Protein AF-A0A958AIB1-F1 (afdb_monomer_lite)

Sequence (201 aa):
MMYGGVSLAIYINGVANELYEMALATPLGGGDSDVTGTRQVYAWLSYLLGDEALLGQCREHLKNGGALAEFFVDRTEALRDAPRTRLVVDVISGTSAGGINGIFLAKALANNESFGLLKDLWIHEGDIGLLLNDKGSRFGANSGSDNERRPASLLDSNRMYAKLHAALTAMSSSRDDGLHRSSVVDELDLFVTTTDIGGAT

Structure (mmCIF, N/CA/C/O backbone):
data_AF-A0A958AIB1-F1
#
_entry.id   AF-A0A958AIB1-F1
#
loop_
_atom_site.group_PDB
_atom_site.id
_atom_site.type_symbol
_atom_site.label_atom_id
_atom_site.label_alt_id
_atom_site.label_comp_id
_atom_site.label_asym_id
_atom_site.label_entity_id
_atom_site.label_seq_id
_atom_site.pdbx_PDB_ins_code
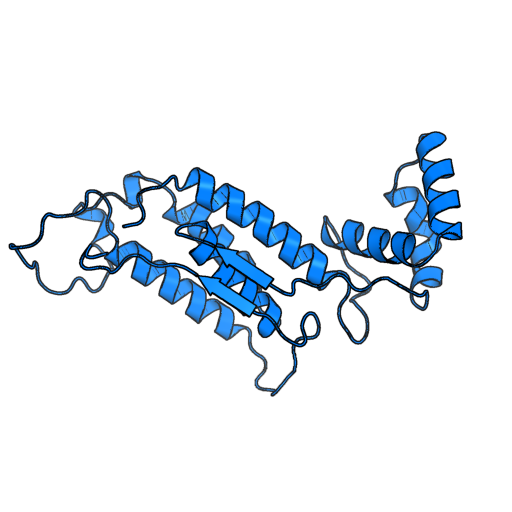_atom_site.Cartn_x
_atom_site.Cartn_y
_atom_site.Cartn_z
_atom_site.occupancy
_atom_site.B_iso_or_equiv
_atom_site.auth_seq_id
_atom_site.auth_comp_id
_atom_site.auth_asym_id
_atom_site.auth_atom_id
_atom_site.pdbx_PDB_model_num
ATOM 1 N N . MET A 1 1 ? 8.870 2.770 -24.104 1.00 45.47 1 MET A N 1
ATOM 2 C CA . MET A 1 1 ? 8.300 4.125 -23.906 1.00 45.47 1 MET A CA 1
ATOM 3 C C . MET A 1 1 ? 8.023 4.302 -22.405 1.00 45.47 1 MET A C 1
ATOM 5 O O . MET A 1 1 ? 6.919 4.047 -21.957 1.00 45.47 1 MET A O 1
ATOM 9 N N . MET A 1 2 ? 9.036 4.641 -21.595 1.00 49.34 2 MET A N 1
ATOM 10 C CA . MET A 1 2 ? 8.874 5.038 -20.179 1.00 49.34 2 MET A CA 1
ATOM 11 C C . MET A 1 2 ? 9.306 6.506 -20.052 1.00 49.34 2 MET A C 1
ATOM 13 O O . MET A 1 2 ? 10.344 6.807 -19.480 1.00 49.34 2 MET A O 1
ATOM 17 N N . TYR A 1 3 ? 8.580 7.423 -20.701 1.00 48.84 3 TYR A N 1
ATOM 18 C CA . TYR A 1 3 ? 9.009 8.828 -20.846 1.00 48.84 3 TYR A CA 1
ATOM 19 C C . TYR A 1 3 ? 8.390 9.790 -19.818 1.00 48.84 3 TYR A C 1
ATOM 21 O O . TYR A 1 3 ? 8.419 11.000 -20.008 1.00 48.84 3 TYR A O 1
ATOM 29 N N . GLY A 1 4 ? 7.843 9.284 -18.712 1.00 51.22 4 GLY A N 1
ATOM 30 C CA . GLY A 1 4 ? 7.152 10.108 -17.719 1.00 51.22 4 GLY A CA 1
ATOM 31 C C . GLY A 1 4 ? 7.708 9.914 -16.318 1.00 51.22 4 GLY A C 1
ATOM 32 O O . GLY A 1 4 ? 7.269 9.008 -15.625 1.00 51.22 4 GLY A O 1
ATOM 33 N N . GLY A 1 5 ? 8.656 10.776 -15.938 1.00 62.75 5 GLY A N 1
ATOM 34 C CA . GLY A 1 5 ? 9.040 11.117 -14.564 1.00 62.75 5 GLY A CA 1
ATOM 35 C C . GLY A 1 5 ? 9.251 9.954 -13.596 1.00 62.75 5 GLY A C 1
ATOM 36 O O . GLY A 1 5 ? 8.318 9.531 -12.923 1.00 62.75 5 GLY A O 1
ATOM 37 N N . VAL A 1 6 ? 10.502 9.531 -13.408 1.00 72.25 6 VAL A N 1
ATOM 38 C CA . VAL A 1 6 ? 10.886 8.636 -12.298 1.00 72.25 6 VAL A CA 1
ATOM 39 C C . VAL A 1 6 ? 10.359 9.160 -10.953 1.00 72.25 6 VAL A C 1
ATOM 41 O O . VAL A 1 6 ? 9.887 8.386 -10.129 1.00 72.25 6 VAL A O 1
ATOM 44 N N . SER A 1 7 ? 10.337 10.478 -10.755 1.00 76.94 7 SER A N 1
ATOM 45 C CA . SER A 1 7 ? 9.734 11.107 -9.574 1.00 76.94 7 SER A CA 1
ATOM 46 C C . SER A 1 7 ? 8.264 10.725 -9.367 1.00 76.94 7 SER A C 1
ATOM 48 O O . SER A 1 7 ? 7.860 10.438 -8.242 1.00 76.94 7 SER A O 1
ATOM 50 N N . LEU A 1 8 ? 7.470 10.662 -10.440 1.00 82.12 8 LEU A N 1
ATOM 51 C CA . LEU A 1 8 ? 6.084 10.203 -10.385 1.00 82.12 8 LEU A CA 1
ATOM 52 C C . LEU A 1 8 ? 6.013 8.703 -10.078 1.00 82.12 8 LEU A C 1
ATOM 54 O O . LEU A 1 8 ? 5.160 8.287 -9.302 1.00 82.12 8 LEU A O 1
ATOM 58 N N . ALA A 1 9 ? 6.919 7.895 -10.633 1.00 82.19 9 ALA A N 1
ATOM 59 C CA . ALA A 1 9 ? 6.987 6.468 -10.327 1.00 82.19 9 ALA A CA 1
ATOM 60 C C . ALA A 1 9 ? 7.309 6.199 -8.848 1.00 82.19 9 ALA A C 1
ATOM 62 O O . ALA A 1 9 ? 6.672 5.337 -8.247 1.00 82.19 9 ALA A O 1
ATOM 63 N N . ILE A 1 10 ? 8.224 6.976 -8.258 1.00 83.56 10 ILE A N 1
ATOM 64 C CA . ILE A 1 10 ? 8.557 6.942 -6.826 1.00 83.56 10 ILE A CA 1
ATOM 65 C C . ILE A 1 10 ? 7.361 7.390 -5.981 1.00 83.56 10 ILE A C 1
ATOM 67 O O . ILE A 1 10 ? 7.018 6.735 -5.001 1.00 83.56 10 ILE A O 1
ATOM 71 N N . TYR A 1 11 ? 6.693 8.482 -6.366 1.00 86.31 11 TYR A N 1
ATOM 72 C CA . TYR A 1 11 ? 5.504 8.958 -5.657 1.00 86.31 11 TYR A CA 1
ATOM 73 C C . TYR A 1 11 ? 4.387 7.905 -5.653 1.00 86.31 11 TYR A C 1
ATOM 75 O O . TYR A 1 11 ? 3.860 7.564 -4.595 1.00 86.31 11 TYR A O 1
ATOM 83 N N . ILE A 1 12 ? 4.067 7.340 -6.823 1.00 90.06 12 ILE A N 1
ATOM 84 C CA . ILE A 1 12 ? 3.063 6.277 -6.949 1.00 90.06 12 ILE A CA 1
ATOM 85 C C . ILE A 1 12 ? 3.495 5.031 -6.169 1.00 90.06 12 ILE A C 1
ATOM 87 O O . ILE A 1 12 ? 2.644 4.380 -5.573 1.00 90.06 12 ILE A O 1
ATOM 91 N N . ASN A 1 13 ? 4.792 4.711 -6.122 1.00 90.88 13 ASN A N 1
ATOM 92 C CA . ASN A 1 13 ? 5.293 3.613 -5.299 1.00 90.88 13 ASN A CA 1
ATOM 93 C C . ASN A 1 13 ? 4.995 3.829 -3.810 1.00 90.88 13 ASN A C 1
ATOM 95 O O . ASN A 1 13 ? 4.541 2.901 -3.149 1.00 90.88 13 ASN A O 1
ATOM 99 N N . GLY A 1 14 ? 5.165 5.054 -3.302 1.00 91.44 14 GLY A N 1
ATOM 100 C CA . GLY A 1 14 ? 4.775 5.407 -1.936 1.00 91.44 14 GLY A CA 1
ATOM 101 C C . GLY A 1 14 ? 3.280 5.203 -1.679 1.00 91.44 14 GLY A C 1
ATOM 102 O O . GLY A 1 14 ? 2.908 4.582 -0.689 1.00 91.44 14 GLY A O 1
ATOM 103 N N . VAL A 1 15 ? 2.420 5.642 -2.605 1.00 92.88 15 VAL A N 1
ATOM 104 C CA . VAL A 1 15 ? 0.963 5.420 -2.511 1.00 92.88 15 VAL A CA 1
ATOM 105 C C . VAL A 1 15 ? 0.619 3.926 -2.546 1.00 92.88 15 VAL A C 1
ATOM 107 O O . VAL A 1 15 ? -0.180 3.456 -1.742 1.00 92.88 15 VAL A O 1
ATOM 110 N N . ALA A 1 16 ? 1.237 3.161 -3.446 1.00 94.50 16 ALA A N 1
ATOM 111 C CA . ALA A 1 16 ? 1.043 1.717 -3.535 1.00 94.50 16 ALA A CA 1
ATOM 112 C C . ALA A 1 16 ? 1.509 0.997 -2.259 1.00 94.50 16 ALA A C 1
ATOM 114 O O . ALA A 1 16 ? 0.855 0.053 -1.824 1.00 94.50 16 ALA A O 1
ATOM 115 N N . ASN A 1 17 ? 2.586 1.475 -1.626 1.00 93.94 17 ASN A N 1
ATOM 116 C CA . ASN A 1 17 ? 3.040 0.959 -0.341 1.00 93.94 17 ASN A CA 1
ATOM 117 C C . ASN A 1 17 ? 2.004 1.209 0.760 1.00 93.94 17 ASN A C 1
ATOM 119 O O . ASN A 1 17 ? 1.718 0.304 1.528 1.00 93.94 17 ASN A O 1
ATOM 123 N N . GLU A 1 18 ? 1.384 2.387 0.817 1.00 95.19 18 GLU A N 1
ATOM 124 C CA . GLU A 1 18 ? 0.309 2.648 1.785 1.00 95.19 18 GLU A CA 1
ATOM 125 C C . GLU A 1 18 ? -0.898 1.720 1.588 1.00 95.19 18 GLU A C 1
ATOM 127 O O . GLU A 1 18 ? -1.438 1.206 2.565 1.00 95.19 18 GLU A O 1
ATOM 132 N N . LEU A 1 19 ? -1.281 1.426 0.339 1.00 95.62 19 LEU A N 1
ATOM 133 C CA . LEU A 1 19 ? -2.338 0.448 0.045 1.00 95.62 19 LEU A CA 1
ATOM 134 C C . LEU A 1 19 ? -1.945 -0.979 0.457 1.00 95.62 19 LEU A C 1
ATOM 136 O O . LEU A 1 19 ? -2.781 -1.727 0.965 1.00 95.62 19 LEU A O 1
ATOM 140 N N . TYR A 1 20 ? -0.678 -1.348 0.261 1.00 94.81 20 TYR A N 1
ATOM 141 C CA . TYR A 1 20 ? -0.123 -2.624 0.710 1.00 94.81 20 TYR A CA 1
ATOM 142 C C . TYR A 1 20 ? -0.161 -2.753 2.240 1.00 94.81 20 TYR A C 1
ATOM 144 O O . TYR A 1 20 ? -0.671 -3.742 2.767 1.00 94.81 20 TYR A O 1
ATOM 152 N N . GLU A 1 21 ? 0.313 -1.730 2.957 1.00 94.62 21 GLU A N 1
ATOM 153 C CA . GLU A 1 21 ? 0.277 -1.674 4.420 1.00 94.62 21 GLU A CA 1
ATOM 154 C C . GLU A 1 21 ? -1.164 -1.695 4.949 1.00 94.62 21 GLU A C 1
ATOM 156 O O . GLU A 1 21 ? -1.465 -2.415 5.898 1.00 94.62 21 GLU A O 1
ATOM 161 N N . MET A 1 22 ? -2.085 -0.977 4.302 1.00 95.44 22 MET A N 1
ATOM 162 C CA . MET A 1 22 ? -3.506 -0.982 4.648 1.00 95.44 22 MET A CA 1
ATOM 163 C C . MET A 1 22 ? -4.127 -2.381 4.534 1.00 95.44 22 MET A C 1
ATOM 165 O O . MET A 1 22 ? -4.802 -2.826 5.463 1.00 95.44 22 MET A O 1
ATOM 169 N N . ALA A 1 23 ? -3.894 -3.091 3.427 1.00 94.19 23 ALA A N 1
ATOM 170 C CA . ALA A 1 23 ? -4.428 -4.440 3.238 1.00 94.19 23 ALA A CA 1
ATOM 171 C C . ALA A 1 23 ? -3.868 -5.421 4.287 1.00 94.19 23 ALA A C 1
ATOM 173 O O . ALA A 1 23 ? -4.617 -6.180 4.910 1.00 94.19 23 ALA A O 1
ATOM 174 N N . LEU A 1 24 ? -2.560 -5.347 4.561 1.00 92.38 24 LEU A N 1
ATOM 175 C CA . LEU A 1 24 ? -1.891 -6.183 5.564 1.00 92.38 24 LEU A CA 1
ATOM 176 C C . LEU A 1 24 ? -2.245 -5.850 7.013 1.00 92.38 24 LEU A C 1
ATOM 178 O O . LEU A 1 24 ? -1.922 -6.629 7.907 1.00 92.38 24 LEU A O 1
ATOM 182 N N . ALA A 1 25 ? -2.913 -4.730 7.275 1.00 92.69 25 ALA A N 1
ATOM 183 C CA . ALA A 1 25 ? -3.408 -4.422 8.610 1.00 92.69 25 ALA A CA 1
ATOM 184 C C . ALA A 1 25 ? -4.590 -5.319 9.021 1.00 92.69 25 ALA A C 1
ATOM 186 O O . ALA A 1 25 ? -4.847 -5.509 10.213 1.00 92.69 25 ALA A O 1
ATOM 187 N N . THR A 1 26 ? -5.310 -5.897 8.051 1.00 91.94 26 THR A N 1
ATOM 188 C CA . THR A 1 26 ? -6.546 -6.659 8.307 1.00 91.94 26 THR A CA 1
ATOM 189 C C . THR A 1 26 ? -6.604 -8.037 7.625 1.00 91.94 26 THR A C 1
ATOM 191 O O . THR A 1 26 ? -7.607 -8.362 6.988 1.00 91.94 26 THR A O 1
ATOM 194 N N . PRO A 1 27 ? -5.579 -8.900 7.778 1.00 90.75 27 PRO A N 1
ATOM 195 C CA . PRO A 1 27 ? -5.561 -10.205 7.125 1.00 90.75 27 PRO A CA 1
ATOM 196 C C . PRO A 1 27 ? -6.647 -11.138 7.686 1.00 90.75 27 PRO A C 1
ATOM 198 O O . PRO A 1 27 ? -7.008 -11.096 8.870 1.00 90.75 27 PRO A O 1
ATOM 201 N N . LEU A 1 28 ? -7.154 -12.014 6.826 1.00 86.56 28 LEU A N 1
ATOM 202 C CA . LEU A 1 28 ? -7.975 -13.165 7.175 1.00 86.56 28 LEU A CA 1
ATOM 203 C C . LEU A 1 28 ? -7.193 -14.091 8.114 1.00 86.56 28 LEU A C 1
ATOM 205 O O . LEU A 1 28 ? -6.014 -14.359 7.900 1.00 86.56 28 LEU A O 1
ATOM 209 N N . GLY A 1 29 ? -7.864 -14.590 9.154 1.00 77.94 29 GLY A N 1
ATOM 210 C CA . GLY A 1 29 ? -7.249 -15.452 10.172 1.00 77.94 29 GLY A CA 1
ATOM 211 C C . GLY A 1 29 ? -6.577 -14.710 11.333 1.00 77.94 29 GLY A C 1
ATOM 212 O O . GLY A 1 29 ? -6.111 -15.364 12.260 1.00 77.94 29 GLY A O 1
ATOM 213 N N . GLY A 1 30 ? -6.592 -13.373 11.327 1.00 71.69 30 GLY A N 1
ATOM 214 C CA . GLY A 1 30 ? -5.978 -12.546 12.371 1.00 71.69 30 GLY A CA 1
ATOM 215 C C . GLY A 1 30 ? -4.601 -12.029 11.957 1.00 71.69 30 GLY A C 1
ATOM 216 O O . GLY A 1 30 ? -3.896 -12.657 11.173 1.00 71.69 30 GLY A O 1
ATOM 217 N N . GLY A 1 31 ? -4.260 -10.823 12.418 1.00 66.00 31 GLY A N 1
ATOM 218 C CA . GLY A 1 31 ? -2.961 -10.198 12.153 1.00 66.00 31 GLY A CA 1
ATOM 219 C C . GLY A 1 31 ? -1.943 -10.509 13.244 1.00 66.00 31 GLY A C 1
ATOM 220 O O . GLY A 1 31 ? -2.313 -10.937 14.337 1.00 66.00 31 GLY A O 1
ATOM 221 N N . ASP A 1 32 ? -0.672 -10.257 12.944 1.00 62.59 32 ASP A N 1
ATOM 222 C CA . ASP A 1 32 ? 0.378 -10.253 13.960 1.00 62.59 32 ASP A CA 1
ATOM 223 C C . ASP A 1 32 ? 0.075 -9.177 15.018 1.00 62.59 32 ASP A C 1
ATOM 225 O O . ASP A 1 32 ? -0.459 -8.110 14.701 1.00 62.59 32 ASP A O 1
ATOM 229 N N . SER A 1 33 ? 0.378 -9.454 16.282 1.00 60.41 33 SER A N 1
ATOM 230 C CA . SER A 1 33 ? 0.161 -8.502 17.378 1.00 60.41 33 SER A CA 1
ATOM 231 C C . SER A 1 33 ? 1.197 -7.376 17.396 1.00 60.41 33 SER A C 1
ATOM 233 O O . SER A 1 33 ? 0.959 -6.356 18.035 1.00 60.41 33 SER A O 1
ATOM 235 N N . ASP A 1 34 ? 2.316 -7.539 16.683 1.00 68.38 34 ASP A N 1
ATOM 236 C CA . ASP A 1 34 ? 3.479 -6.641 16.747 1.00 68.38 34 ASP A CA 1
ATOM 237 C C . ASP A 1 34 ? 3.595 -5.702 15.529 1.00 68.38 34 ASP A C 1
ATOM 239 O O . ASP A 1 34 ? 4.664 -5.419 14.984 1.00 68.38 34 ASP A O 1
ATOM 243 N N . VAL A 1 35 ? 2.446 -5.233 15.042 1.00 79.62 35 VAL A N 1
ATOM 244 C CA . VAL A 1 35 ? 2.374 -4.334 13.889 1.00 79.62 35 VAL A CA 1
ATOM 245 C C . VAL A 1 35 ? 2.793 -2.916 14.287 1.00 79.62 35 VAL A C 1
ATOM 247 O O . VAL A 1 35 ? 2.243 -2.335 15.220 1.00 79.62 35 VAL A O 1
ATOM 250 N N . THR A 1 36 ? 3.706 -2.318 13.518 1.00 86.62 36 THR A N 1
ATOM 251 C CA . THR A 1 36 ? 4.222 -0.955 13.734 1.00 86.62 36 THR A CA 1
ATOM 252 C C . THR A 1 36 ? 3.993 -0.050 12.516 1.00 86.62 36 THR A C 1
ATOM 254 O O . THR A 1 36 ? 3.543 -0.494 11.457 1.00 86.62 36 THR A O 1
ATOM 257 N N . GLY A 1 37 ? 4.282 1.248 12.655 1.00 90.50 37 GLY A N 1
ATOM 258 C CA . GLY A 1 37 ? 4.239 2.206 11.545 1.00 90.50 37 GLY A CA 1
ATOM 259 C C . GLY A 1 37 ? 2.829 2.463 11.002 1.00 90.50 37 GLY A C 1
ATOM 260 O O . GLY A 1 37 ? 1.850 2.469 11.749 1.00 90.50 37 GLY A O 1
ATOM 261 N N . THR A 1 38 ? 2.712 2.699 9.692 1.00 93.12 38 THR A N 1
ATOM 262 C CA . THR A 1 38 ? 1.426 3.027 9.049 1.00 93.12 38 THR A CA 1
ATOM 263 C C . THR A 1 38 ? 0.440 1.862 9.087 1.00 93.12 38 THR A C 1
ATOM 265 O O . THR A 1 38 ? -0.752 2.082 9.297 1.00 93.12 38 THR A O 1
ATOM 268 N N . ARG A 1 39 ? 0.921 0.614 9.023 1.00 93.50 39 ARG A N 1
ATOM 269 C CA . ARG A 1 39 ? 0.084 -0.584 9.198 1.00 93.50 39 ARG A CA 1
ATOM 270 C C . ARG A 1 39 ? -0.662 -0.586 10.530 1.00 93.50 39 ARG A C 1
ATOM 272 O O . ARG A 1 39 ? -1.834 -0.952 10.570 1.00 93.50 39 ARG A O 1
ATOM 279 N N . GLN A 1 40 ? -0.018 -0.134 11.607 1.00 92.25 40 GLN A N 1
ATOM 280 C CA . GLN A 1 40 ? -0.646 -0.062 12.928 1.00 92.25 40 GLN A CA 1
ATOM 281 C C . GLN A 1 40 ? -1.793 0.951 12.940 1.00 92.25 40 GLN A C 1
ATOM 283 O O . GLN A 1 40 ? -2.862 0.682 13.487 1.00 92.25 40 GLN A O 1
ATOM 288 N N . VAL A 1 41 ? -1.605 2.085 12.263 1.00 93.50 41 VAL A N 1
ATOM 289 C CA . VAL A 1 41 ? -2.646 3.106 12.109 1.00 93.50 41 VAL A CA 1
ATOM 290 C C . VAL A 1 41 ? -3.848 2.547 11.344 1.00 93.50 41 VAL A C 1
ATOM 292 O O . VAL A 1 41 ? -4.982 2.731 11.784 1.00 93.50 41 VAL A O 1
ATOM 295 N N . TYR A 1 42 ? -3.634 1.812 10.249 1.00 95.12 42 TYR A N 1
ATOM 296 C CA . TYR A 1 42 ? -4.730 1.155 9.525 1.00 95.12 42 TYR A CA 1
ATOM 297 C C . TYR A 1 42 ? -5.426 0.077 10.366 1.00 95.12 42 TYR A C 1
ATOM 299 O O . TYR A 1 42 ? -6.650 -0.045 10.309 1.00 95.12 42 TYR A O 1
ATOM 307 N N . ALA A 1 43 ? -4.684 -0.656 11.202 1.00 92.12 43 ALA A N 1
ATOM 308 C CA . ALA A 1 43 ? -5.269 -1.627 12.123 1.00 92.12 43 ALA A CA 1
ATOM 309 C C . ALA A 1 43 ? -6.184 -0.932 13.144 1.00 92.12 43 ALA A C 1
ATOM 311 O O . ALA A 1 43 ? -7.323 -1.353 13.334 1.00 92.12 43 ALA A O 1
ATOM 312 N N . TRP A 1 44 ? -5.754 0.183 13.735 1.00 93.12 44 TRP A N 1
ATOM 313 C CA . TRP A 1 44 ? -6.596 0.997 14.616 1.00 93.12 44 TRP A CA 1
ATOM 314 C C . TRP A 1 44 ? -7.844 1.532 13.914 1.00 93.12 44 TRP A C 1
ATOM 316 O O . TRP A 1 44 ? -8.948 1.407 14.443 1.00 93.12 44 TRP A O 1
ATOM 326 N N . LEU A 1 45 ? -7.694 2.066 12.698 1.00 94.12 45 LEU A N 1
ATOM 327 C CA . LEU A 1 45 ? -8.824 2.526 11.888 1.00 94.12 45 LEU A CA 1
ATOM 328 C C . LEU A 1 45 ? -9.829 1.402 11.625 1.00 94.12 45 LEU A C 1
ATOM 330 O O . LEU A 1 45 ? -11.030 1.642 11.690 1.00 94.12 45 LEU A O 1
ATOM 334 N N . SER A 1 46 ? -9.363 0.173 11.395 1.00 94.31 46 SER A N 1
ATOM 335 C CA . SER A 1 46 ? -10.243 -0.978 11.175 1.00 94.31 46 SER A CA 1
ATOM 336 C C . SER A 1 46 ? -11.172 -1.262 12.362 1.00 94.31 46 SER A C 1
ATOM 338 O O . SER A 1 46 ? -12.344 -1.586 12.152 1.00 94.31 46 SER A O 1
ATOM 340 N N . TYR A 1 47 ? -10.685 -1.080 13.595 1.00 93.75 47 TYR A N 1
ATOM 341 C CA . TYR A 1 47 ? -11.493 -1.212 14.810 1.00 93.75 47 TYR A CA 1
ATOM 342 C C . TYR A 1 47 ? -12.471 -0.048 14.961 1.00 93.75 47 TYR A C 1
ATOM 344 O O . TYR A 1 47 ? -13.644 -0.267 15.240 1.00 93.75 47 TYR A O 1
ATOM 352 N N . LEU A 1 48 ? -12.026 1.188 14.709 1.00 94.44 48 LEU A N 1
ATOM 353 C CA . LEU A 1 48 ? -12.896 2.370 14.782 1.00 94.44 48 LEU A CA 1
ATOM 354 C C . LEU A 1 48 ? -14.039 2.318 13.764 1.00 94.44 48 LEU A C 1
ATOM 356 O O . LEU A 1 48 ? -15.149 2.735 14.066 1.00 94.44 48 LEU A O 1
ATOM 360 N N . LEU A 1 49 ? -13.777 1.804 12.563 1.00 94.31 49 LEU A N 1
ATOM 361 C CA . LEU A 1 49 ? -14.802 1.612 11.537 1.00 94.31 49 LEU A CA 1
ATOM 362 C C . LEU A 1 49 ? -15.773 0.474 11.887 1.00 94.31 49 LEU A C 1
ATOM 364 O O . LEU A 1 49 ? -16.899 0.468 11.401 1.00 94.31 49 LEU A O 1
ATOM 368 N N . GLY A 1 50 ? -15.338 -0.492 12.703 1.00 91.62 50 GLY A N 1
ATOM 369 C CA . GLY A 1 50 ? -16.158 -1.616 13.160 1.00 91.62 50 GLY A CA 1
ATOM 370 C C . GLY A 1 50 ? -17.009 -1.326 14.402 1.00 91.62 50 GLY A C 1
ATOM 371 O O . GLY A 1 50 ? -17.939 -2.085 14.672 1.00 91.62 50 GLY A O 1
ATOM 372 N N . ASP A 1 51 ? -16.716 -0.253 15.143 1.00 93.06 51 ASP A N 1
ATOM 373 C CA . ASP A 1 51 ? -17.365 0.079 16.416 1.00 93.06 51 ASP A CA 1
ATOM 374 C C . ASP A 1 51 ? -17.576 1.601 16.573 1.00 93.06 51 ASP A C 1
ATOM 376 O O . ASP A 1 51 ? -16.669 2.363 16.922 1.00 93.06 51 ASP A O 1
ATOM 380 N N . GLU A 1 52 ? -18.819 2.046 16.364 1.00 93.56 52 GLU A N 1
ATOM 381 C CA . GLU A 1 52 ? -19.236 3.450 16.515 1.00 93.56 52 GLU A CA 1
ATOM 382 C C . GLU A 1 52 ? -19.038 3.997 17.941 1.00 93.56 52 GLU A C 1
ATOM 384 O O . GLU A 1 52 ? -18.745 5.184 18.121 1.00 93.56 52 GLU A O 1
ATOM 389 N N . ALA A 1 53 ? -19.166 3.159 18.976 1.00 93.69 53 ALA A N 1
ATOM 390 C CA . ALA A 1 53 ? -18.959 3.595 20.354 1.00 93.69 53 ALA A CA 1
ATOM 391 C C . ALA A 1 53 ? -17.471 3.852 20.622 1.00 93.69 53 ALA A C 1
ATOM 393 O O . ALA A 1 53 ? -17.117 4.873 21.223 1.00 93.69 53 ALA A O 1
ATOM 394 N N . LEU A 1 54 ? -16.596 2.969 20.129 1.00 93.69 54 LEU A N 1
ATOM 395 C CA . LEU A 1 54 ? -15.147 3.160 20.178 1.00 93.69 54 LEU A CA 1
ATOM 396 C C . LEU A 1 54 ? -14.729 4.411 19.392 1.00 93.69 54 LEU A C 1
ATOM 398 O O . LEU A 1 54 ? -13.935 5.214 19.888 1.00 93.69 54 LEU A O 1
ATOM 402 N N . LEU A 1 55 ? -15.308 4.627 18.207 1.00 94.75 55 LEU A N 1
ATOM 403 C CA . LEU A 1 55 ? -15.088 5.829 17.404 1.00 94.75 55 LEU A CA 1
ATOM 404 C C . LEU A 1 55 ? -15.492 7.107 18.148 1.00 94.75 55 LEU A C 1
ATOM 406 O O . LEU A 1 55 ? -14.751 8.093 18.125 1.00 94.75 55 LEU A O 1
ATOM 410 N N . GLY A 1 56 ? -16.635 7.098 18.838 1.00 96.38 56 GLY A N 1
ATOM 411 C CA . GLY A 1 56 ? -17.076 8.206 19.685 1.00 96.38 56 GLY A CA 1
ATOM 412 C C . GLY A 1 56 ? -16.079 8.527 20.803 1.00 96.38 56 GLY A C 1
ATOM 413 O O . GLY A 1 56 ? -15.688 9.685 20.965 1.00 96.38 56 GLY A O 1
ATOM 414 N N . GLN A 1 57 ? -15.608 7.503 21.521 1.00 95.12 57 GLN A N 1
ATOM 415 C CA . GLN A 1 57 ? -14.601 7.649 22.579 1.00 95.12 57 GLN A CA 1
ATOM 416 C C . GLN A 1 57 ? -13.268 8.179 22.033 1.00 95.12 57 GLN A C 1
ATOM 418 O O . GLN A 1 57 ? -12.676 9.082 22.621 1.00 95.12 57 GLN A O 1
ATOM 423 N N . CYS A 1 58 ? -12.820 7.661 20.886 1.00 95.38 58 CYS A N 1
ATOM 424 C CA . CYS A 1 58 ? -11.591 8.104 20.234 1.00 95.38 58 CYS A CA 1
ATOM 425 C C . CYS A 1 58 ? -11.686 9.572 19.810 1.00 95.38 58 CYS A C 1
ATOM 427 O O . CYS A 1 58 ? -10.761 10.347 20.041 1.00 95.38 58 CYS A O 1
ATOM 429 N N . ARG A 1 59 ? -12.811 9.982 19.211 1.00 96.56 59 ARG A N 1
ATOM 430 C CA . ARG A 1 59 ? -13.046 11.378 18.814 1.00 96.56 59 ARG A CA 1
ATOM 431 C C . ARG A 1 59 ? -12.995 12.316 20.011 1.00 96.56 59 ARG A C 1
ATOM 433 O O . ARG A 1 59 ? -12.409 13.388 19.903 1.00 96.56 59 ARG A O 1
ATOM 440 N N . GLU A 1 60 ? -13.599 11.927 21.127 1.00 97.31 60 GLU A N 1
ATOM 441 C CA . GLU A 1 60 ? -13.570 12.727 22.350 1.00 97.31 60 GLU A CA 1
ATOM 442 C C . GLU A 1 60 ? -12.153 12.817 22.930 1.00 97.31 60 GLU A C 1
ATOM 444 O O . GLU A 1 60 ? -11.696 13.900 23.286 1.00 97.31 60 GLU A O 1
ATOM 449 N N . HIS A 1 61 ? -11.407 11.712 22.941 1.00 95.75 61 HIS A N 1
ATOM 450 C CA . HIS A 1 61 ? -10.004 11.703 23.355 1.00 95.75 61 HIS A CA 1
ATOM 451 C C . HIS A 1 61 ? -9.138 12.655 22.508 1.00 95.75 61 HIS A C 1
ATOM 453 O O . HI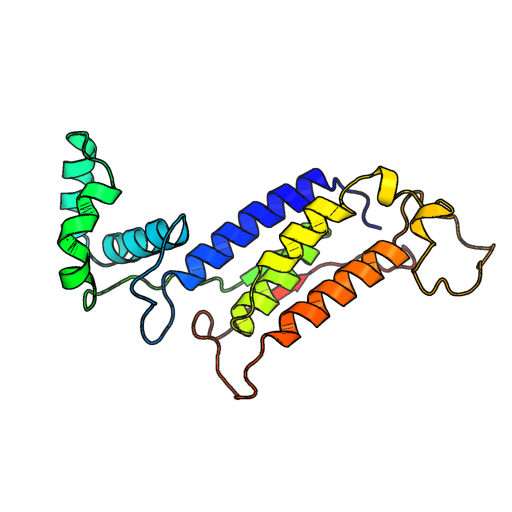S A 1 61 ? -8.418 13.486 23.062 1.00 95.75 61 HIS A O 1
ATOM 459 N N . LEU A 1 62 ? -9.274 12.604 21.177 1.00 95.44 62 LEU A N 1
ATOM 460 C CA . LEU A 1 62 ? -8.555 13.490 20.253 1.00 95.44 62 LEU A CA 1
ATOM 461 C C . LEU A 1 62 ? -8.952 14.966 20.433 1.00 95.44 62 LEU A C 1
ATOM 463 O O . LEU A 1 62 ? -8.094 15.845 20.397 1.00 95.44 62 LEU A O 1
ATOM 467 N N . LYS A 1 63 ? -10.242 15.262 20.658 1.00 97.12 63 LYS A N 1
ATOM 468 C CA . LYS A 1 63 ? -10.719 16.632 20.943 1.00 97.12 63 LYS A CA 1
ATOM 469 C C . LYS A 1 63 ? -10.124 17.206 22.226 1.00 97.12 63 LYS A C 1
ATOM 471 O O . LYS A 1 63 ? -9.873 18.405 22.288 1.00 97.12 63 LYS A O 1
ATOM 476 N N . ASN A 1 64 ? -9.878 16.351 23.213 1.00 96.75 64 ASN A N 1
ATOM 477 C CA . ASN A 1 64 ? -9.239 16.718 24.473 1.00 96.75 64 ASN A CA 1
ATOM 478 C C . ASN A 1 64 ? -7.701 16.790 24.373 1.00 96.75 64 ASN A C 1
ATOM 480 O O . ASN A 1 64 ? -7.033 17.002 25.382 1.00 96.75 64 ASN A O 1
ATOM 484 N N . GLY A 1 65 ? -7.139 16.657 23.165 1.00 94.94 65 GLY A N 1
ATOM 485 C CA . GLY A 1 65 ? -5.710 16.813 22.890 1.00 94.94 65 GLY A CA 1
ATOM 486 C C . GLY A 1 65 ? -4.874 15.545 23.066 1.00 94.94 65 GLY A C 1
ATOM 487 O O . GLY A 1 65 ? -3.654 15.627 22.951 1.00 94.94 65 GLY A O 1
ATOM 488 N N . GLY A 1 66 ? -5.500 14.394 23.332 1.00 94.19 66 GLY A N 1
ATOM 489 C CA . GLY A 1 66 ? -4.803 13.110 23.401 1.00 94.19 66 GLY A CA 1
ATOM 490 C C . GLY A 1 66 ? -4.383 12.605 22.019 1.00 94.19 66 GLY A C 1
ATOM 491 O O . GLY A 1 66 ? -5.016 12.930 21.009 1.00 94.19 66 GLY A O 1
ATOM 492 N N . ALA A 1 67 ? -3.310 11.819 21.952 1.00 92.50 67 ALA A N 1
ATOM 493 C CA . ALA A 1 67 ? -2.827 11.250 20.695 1.00 92.50 67 ALA A CA 1
ATOM 494 C C . ALA A 1 67 ? -3.541 9.932 20.348 1.00 92.50 67 ALA A C 1
ATOM 496 O O . ALA A 1 67 ? -3.942 9.166 21.220 1.00 92.50 67 ALA A O 1
ATOM 497 N N . LEU A 1 68 ? -3.635 9.600 19.053 1.00 90.25 68 LEU A N 1
ATOM 498 C CA . LEU A 1 68 ? -4.253 8.339 18.616 1.00 90.25 68 LEU A CA 1
ATOM 499 C C . LEU A 1 68 ? -3.570 7.118 19.251 1.00 90.25 68 LEU A C 1
ATOM 501 O O . LEU A 1 68 ? -4.249 6.213 19.716 1.00 90.25 68 LEU A O 1
ATOM 505 N N . ALA A 1 69 ? -2.237 7.114 19.311 1.00 90.62 69 ALA A N 1
ATOM 506 C CA . ALA A 1 69 ? -1.490 6.014 19.912 1.00 90.62 69 ALA A CA 1
ATOM 507 C C . ALA A 1 69 ? -1.860 5.805 21.390 1.00 90.62 69 ALA A C 1
ATOM 509 O O . ALA A 1 69 ? -2.122 4.677 21.796 1.00 90.62 69 ALA A O 1
ATOM 510 N N . GLU A 1 70 ? -1.967 6.884 22.171 1.00 92.44 70 GLU A N 1
ATOM 511 C CA . GLU A 1 70 ? -2.343 6.837 23.592 1.00 92.44 70 GLU A CA 1
ATOM 512 C C . GLU A 1 70 ? -3.733 6.228 23.793 1.00 92.44 70 GLU A C 1
ATOM 514 O O . GLU A 1 70 ? -3.942 5.444 24.716 1.00 92.44 70 GLU A O 1
ATOM 519 N N . PHE A 1 71 ? -4.674 6.522 22.890 1.00 92.69 71 PHE A N 1
ATOM 520 C CA . PHE A 1 71 ? -6.003 5.922 22.928 1.00 92.69 71 PHE A CA 1
ATOM 521 C C . PHE A 1 71 ? -5.960 4.388 22.821 1.00 92.69 71 PHE A C 1
ATOM 523 O O . PHE A 1 71 ? -6.764 3.705 23.460 1.00 92.69 71 PHE A O 1
ATOM 530 N N . PHE A 1 72 ? -5.027 3.837 22.043 1.00 90.94 72 PHE A N 1
ATOM 531 C CA . PHE A 1 72 ? -4.962 2.405 21.747 1.00 90.94 72 PHE A CA 1
ATOM 532 C C . PHE A 1 72 ? -4.015 1.596 22.637 1.00 90.94 72 PHE A C 1
ATOM 534 O O . PHE A 1 72 ? -4.255 0.397 22.780 1.00 90.94 72 PHE A O 1
ATOM 541 N N . VAL A 1 73 ? -2.998 2.211 23.257 1.00 85.56 73 VAL A N 1
ATOM 542 C CA . VAL A 1 73 ? -1.988 1.515 24.088 1.00 85.56 73 VAL A CA 1
ATOM 543 C C . VAL A 1 73 ? -2.637 0.563 25.100 1.00 85.56 73 VAL A C 1
ATOM 545 O O . VAL A 1 73 ? -2.342 -0.633 25.089 1.00 85.56 73 VAL A O 1
ATOM 548 N N . ASP A 1 74 ? -3.609 1.045 25.877 1.00 82.06 74 ASP A N 1
ATOM 549 C CA . ASP A 1 74 ? -4.269 0.256 26.932 1.00 82.06 74 ASP A CA 1
ATOM 550 C C . ASP A 1 74 ? -5.409 -0.646 26.423 1.00 82.06 74 ASP A C 1
ATOM 552 O O . ASP A 1 74 ? -6.055 -1.351 27.197 1.00 82.06 74 ASP A O 1
ATOM 556 N N . ARG A 1 75 ? -5.704 -0.613 25.118 1.00 87.00 75 ARG A N 1
ATOM 557 C CA . ARG A 1 75 ? -6.832 -1.336 24.502 1.00 87.00 75 ARG A CA 1
ATOM 558 C C . ARG A 1 75 ? -6.388 -2.513 23.641 1.00 87.00 75 ARG A C 1
ATOM 560 O O . ARG A 1 75 ? -7.242 -3.237 23.142 1.00 87.00 75 ARG A O 1
ATOM 567 N N . THR A 1 76 ? -5.083 -2.734 23.490 1.00 79.88 76 THR A N 1
ATOM 568 C CA . THR A 1 76 ? -4.518 -3.761 22.599 1.00 79.88 76 THR A CA 1
ATOM 569 C C . THR A 1 76 ? -5.078 -5.161 22.876 1.00 79.88 76 THR A C 1
ATOM 571 O O . THR A 1 76 ? -5.548 -5.819 21.951 1.00 79.88 76 THR A O 1
ATOM 574 N N . GLU A 1 77 ? -5.106 -5.603 24.140 1.00 79.75 77 GLU A N 1
ATOM 575 C CA . GLU A 1 77 ? -5.658 -6.922 24.490 1.00 79.75 77 GLU A CA 1
ATOM 576 C C . GLU A 1 77 ? -7.173 -6.999 24.272 1.00 79.75 77 GLU A C 1
ATOM 578 O O . GLU A 1 77 ? -7.667 -7.975 23.714 1.00 79.75 77 GLU A O 1
ATOM 583 N N . ALA A 1 78 ? -7.908 -5.952 24.658 1.00 82.25 78 ALA A N 1
ATOM 584 C CA . ALA A 1 78 ? -9.362 -5.897 24.505 1.00 82.25 78 ALA A CA 1
ATOM 585 C C . ALA A 1 78 ? -9.801 -5.894 23.030 1.00 82.25 78 ALA A C 1
ATOM 587 O O . ALA A 1 78 ? -10.882 -6.381 22.705 1.00 82.25 78 ALA A O 1
ATOM 588 N N . LEU A 1 79 ? -8.966 -5.357 22.138 1.00 84.69 79 LEU A N 1
ATOM 589 C CA . LEU A 1 79 ? -9.242 -5.282 20.706 1.00 84.69 79 LEU A CA 1
ATOM 590 C C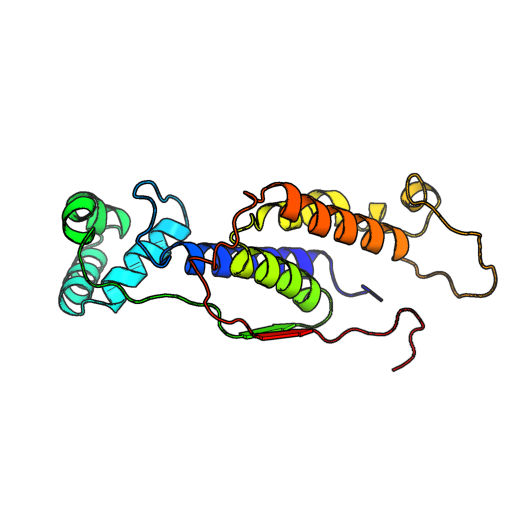 . LEU A 1 79 ? -8.892 -6.562 19.947 1.00 84.69 79 LEU A C 1
ATOM 592 O O . LEU A 1 79 ? -9.325 -6.710 18.809 1.00 84.69 79 LEU A O 1
ATOM 596 N N . ARG A 1 80 ? -8.157 -7.501 20.555 1.00 78.31 80 ARG A N 1
ATOM 597 C CA . ARG A 1 80 ? -7.704 -8.731 19.888 1.00 78.31 80 ARG A CA 1
ATOM 598 C C . ARG A 1 80 ? -8.848 -9.531 19.260 1.00 78.31 80 ARG A C 1
ATOM 600 O O . ARG A 1 80 ? -8.701 -10.018 18.143 1.00 78.31 80 ARG A O 1
ATOM 607 N N . ASP A 1 81 ? -9.970 -9.619 19.970 1.00 79.38 81 ASP A N 1
ATOM 608 C CA . ASP A 1 81 ? -11.169 -10.346 19.540 1.00 79.38 81 ASP A CA 1
ATOM 609 C C . ASP A 1 81 ? -12.322 -9.400 19.149 1.00 79.38 81 ASP A C 1
ATOM 611 O O . ASP A 1 81 ? -13.449 -9.840 18.908 1.00 79.38 81 ASP A O 1
ATOM 615 N N . ALA A 1 82 ? -12.063 -8.088 19.095 1.00 83.94 82 ALA A N 1
ATOM 616 C CA . ALA A 1 82 ? -13.073 -7.103 18.738 1.00 83.94 82 ALA A CA 1
ATOM 617 C C . ALA A 1 82 ? -13.425 -7.190 17.242 1.00 83.94 82 ALA A C 1
ATOM 619 O O . ALA A 1 82 ? -12.556 -7.466 16.404 1.00 83.94 82 ALA A O 1
ATOM 620 N N . PRO A 1 83 ? -14.690 -6.921 16.870 1.00 85.19 83 PRO A N 1
ATOM 621 C CA . PRO A 1 83 ? -15.059 -6.823 15.468 1.00 85.19 83 PRO A CA 1
ATOM 622 C C . PRO A 1 83 ? -14.255 -5.703 14.799 1.00 85.19 83 PRO A C 1
ATOM 624 O O . PRO A 1 83 ? -14.135 -4.596 15.323 1.00 85.19 83 PRO A O 1
ATOM 627 N N . ARG A 1 84 ? -13.712 -5.993 13.617 1.00 89.69 84 ARG A N 1
ATOM 628 C CA . ARG A 1 84 ? -12.967 -5.029 12.804 1.00 89.69 84 ARG A CA 1
ATOM 629 C C . ARG A 1 84 ? -13.453 -5.035 11.367 1.00 89.69 84 ARG A C 1
ATOM 631 O O . ARG A 1 84 ? -13.859 -6.071 10.840 1.00 89.69 84 ARG A O 1
ATOM 638 N N . THR A 1 85 ? -13.365 -3.882 10.722 1.00 93.69 85 THR A N 1
ATOM 639 C CA . THR A 1 85 ? -13.653 -3.741 9.292 1.00 93.69 85 THR A CA 1
ATOM 640 C C . THR A 1 85 ? -12.484 -4.276 8.471 1.00 93.69 85 THR A C 1
ATOM 642 O O . THR A 1 85 ? -11.346 -3.872 8.686 1.00 93.69 85 THR A O 1
ATOM 645 N N . ARG A 1 86 ? -12.738 -5.167 7.509 1.00 92.69 86 ARG A N 1
ATOM 646 C CA . ARG A 1 86 ? -11.696 -5.642 6.585 1.00 92.69 86 ARG A CA 1
ATOM 647 C C . ARG A 1 86 ? -11.397 -4.563 5.541 1.00 92.69 86 ARG A C 1
ATOM 649 O O . ARG A 1 86 ? -12.316 -4.045 4.912 1.00 92.69 86 ARG A O 1
ATOM 656 N N . LEU A 1 87 ? -10.120 -4.258 5.344 1.00 93.94 87 LEU A N 1
ATOM 657 C CA . LEU A 1 87 ? -9.625 -3.330 4.333 1.00 93.94 87 LEU A CA 1
ATOM 658 C C . LEU A 1 87 ? -9.004 -4.144 3.198 1.00 93.94 87 LEU A C 1
ATOM 660 O O . LEU A 1 87 ? -8.040 -4.877 3.410 1.00 93.94 87 LEU A O 1
ATOM 664 N N . VAL A 1 88 ? -9.573 -4.037 2.000 1.00 94.25 88 VAL A N 1
ATOM 665 C CA . VAL A 1 88 ? -9.147 -4.807 0.825 1.00 94.25 88 VAL A CA 1
ATOM 666 C C . VAL A 1 88 ? -8.903 -3.894 -0.366 1.00 94.25 88 VAL A C 1
ATOM 668 O O . VAL A 1 88 ? -9.565 -2.868 -0.524 1.00 94.25 88 VAL A O 1
ATOM 671 N N . VAL A 1 89 ? -7.957 -4.294 -1.212 1.00 95.19 89 VAL A N 1
ATOM 672 C CA . VAL A 1 89 ? -7.792 -3.743 -2.558 1.00 95.19 89 VAL A CA 1
ATOM 673 C C . VAL A 1 89 ? -8.402 -4.757 -3.515 1.00 95.19 89 VAL A C 1
ATOM 675 O O . VAL A 1 89 ? -7.905 -5.872 -3.604 1.00 95.19 89 VAL A O 1
ATOM 678 N N . ASP A 1 90 ? -9.490 -4.369 -4.171 1.00 94.31 90 ASP A N 1
ATOM 679 C CA . ASP A 1 90 ? -10.288 -5.242 -5.046 1.00 94.31 90 ASP A CA 1
ATOM 680 C C . ASP A 1 90 ? -9.921 -5.063 -6.529 1.00 94.31 90 ASP A C 1
ATOM 682 O O . ASP A 1 90 ? -9.770 -6.021 -7.282 1.00 94.31 90 ASP A O 1
ATOM 686 N N . VAL A 1 91 ? -9.677 -3.813 -6.935 1.00 96.19 91 VAL A N 1
ATOM 687 C CA . VAL A 1 91 ? -9.342 -3.452 -8.315 1.00 96.19 91 VAL A CA 1
ATOM 688 C C . VAL A 1 91 ? -8.112 -2.555 -8.338 1.00 96.19 91 VAL A C 1
ATOM 690 O O . VAL A 1 91 ? -8.044 -1.544 -7.634 1.00 96.19 91 VAL A O 1
ATOM 693 N N . ILE A 1 92 ? -7.159 -2.884 -9.209 1.00 96.50 92 ILE A N 1
ATOM 694 C CA . ILE A 1 92 ? -6.000 -2.051 -9.526 1.00 96.50 92 ILE A CA 1
ATOM 695 C C . ILE A 1 92 ? -6.038 -1.717 -11.015 1.00 96.50 92 ILE A C 1
ATOM 697 O O . ILE A 1 92 ? -6.102 -2.595 -11.872 1.00 96.50 92 ILE A O 1
ATOM 701 N N . SER A 1 93 ? -5.951 -0.428 -11.334 1.00 95.00 93 SER A N 1
ATOM 702 C CA . SER A 1 93 ? -5.850 0.048 -12.711 1.00 95.00 93 SER A CA 1
ATOM 703 C C . SER A 1 93 ? -4.716 1.053 -12.847 1.00 95.00 93 SER A C 1
ATOM 705 O O . SER A 1 93 ? -4.534 1.912 -11.983 1.00 95.00 93 SER A O 1
ATOM 707 N N . GLY A 1 94 ? -3.927 0.946 -13.917 1.00 89.81 94 GLY A N 1
ATOM 708 C CA . GLY A 1 94 ? -2.784 1.829 -14.106 1.00 89.81 94 GLY A CA 1
ATOM 709 C C . GLY A 1 94 ? -2.198 1.846 -15.514 1.00 89.81 94 GLY A C 1
ATOM 710 O O . GLY A 1 94 ? -2.234 0.873 -16.262 1.00 89.81 94 GLY A O 1
ATOM 711 N N . THR A 1 95 ? -1.575 2.973 -15.850 1.00 87.00 95 THR A N 1
ATOM 712 C CA . THR A 1 95 ? -0.852 3.189 -17.110 1.00 87.00 95 THR A CA 1
ATOM 713 C C . THR A 1 95 ? 0.586 3.586 -16.804 1.00 87.00 95 THR A C 1
ATOM 715 O O . THR A 1 95 ? 0.836 4.332 -15.854 1.00 87.00 95 THR A O 1
ATOM 718 N N . SER A 1 96 ? 1.549 3.126 -17.610 1.00 84.94 96 SER A N 1
ATOM 719 C CA . SER A 1 96 ? 2.965 3.509 -17.475 1.00 84.94 96 SER A CA 1
ATOM 720 C C . SER A 1 96 ? 3.507 3.209 -16.061 1.00 84.94 96 SER A C 1
ATOM 722 O O . SER A 1 96 ? 3.406 2.072 -15.599 1.00 84.94 96 SER A O 1
ATOM 724 N N . ALA A 1 97 ? 4.036 4.205 -15.344 1.00 81.50 97 ALA A N 1
ATOM 725 C CA . ALA A 1 97 ? 4.532 4.069 -13.973 1.00 81.50 97 ALA A CA 1
ATOM 726 C C . ALA A 1 97 ? 3.470 3.554 -12.982 1.00 81.50 97 ALA A C 1
ATOM 728 O O . ALA A 1 97 ? 3.800 2.791 -12.072 1.00 81.50 97 ALA A O 1
ATOM 729 N N . GLY A 1 98 ? 2.199 3.925 -13.172 1.00 86.88 98 GLY A N 1
ATOM 730 C CA . GLY A 1 98 ? 1.088 3.391 -12.380 1.00 86.88 98 GLY A CA 1
ATOM 731 C C . GLY A 1 98 ? 0.826 1.917 -12.666 1.00 86.88 98 GLY A C 1
ATOM 732 O O . GLY A 1 98 ? 0.587 1.147 -11.744 1.00 86.88 98 GLY A O 1
ATOM 733 N N . GLY A 1 99 ? 0.964 1.506 -13.928 1.00 90.06 99 GLY A N 1
ATOM 734 C CA . GLY A 1 99 ? 0.847 0.106 -14.332 1.00 90.06 99 GLY A CA 1
ATOM 735 C C . GLY A 1 99 ? 1.940 -0.772 -13.725 1.00 90.06 99 GLY A C 1
ATOM 736 O O . GLY A 1 99 ? 1.646 -1.836 -13.192 1.00 90.06 99 GLY A O 1
ATOM 737 N N . ILE A 1 100 ? 3.192 -0.299 -13.734 1.00 89.19 100 ILE A N 1
ATOM 738 C CA . ILE A 1 100 ? 4.323 -1.024 -13.133 1.00 89.19 100 ILE A CA 1
ATOM 739 C C . ILE A 1 100 ? 4.106 -1.206 -11.627 1.00 89.19 100 ILE A C 1
ATOM 741 O O . ILE A 1 100 ? 4.147 -2.332 -11.142 1.00 89.19 100 ILE A O 1
ATOM 745 N N . ASN A 1 101 ? 3.827 -0.127 -10.888 1.00 90.88 101 ASN A N 1
ATOM 746 C CA . ASN A 1 101 ? 3.556 -0.226 -9.450 1.00 90.88 101 ASN A CA 1
ATOM 747 C C . ASN A 1 101 ? 2.330 -1.104 -9.157 1.00 90.88 101 ASN A C 1
ATOM 749 O O . ASN A 1 101 ? 2.368 -1.906 -8.228 1.00 90.88 101 ASN A O 1
ATOM 753 N N . GLY A 1 102 ? 1.284 -0.999 -9.982 1.00 93.62 102 GLY A N 1
ATOM 754 C CA . GLY A 1 102 ? 0.079 -1.816 -9.877 1.00 93.62 102 GLY A CA 1
ATOM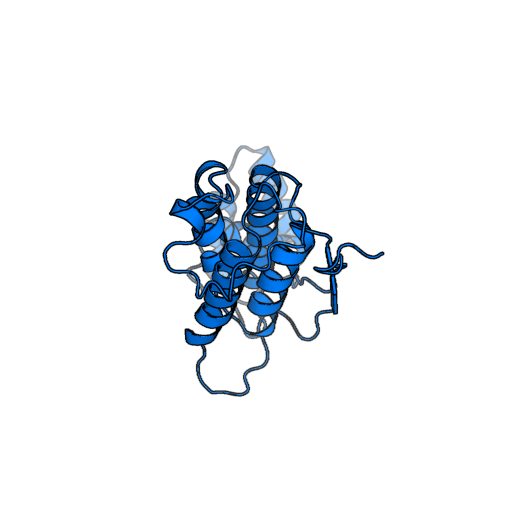 755 C C . GLY A 1 102 ? 0.347 -3.312 -10.041 1.00 93.62 102 GLY A C 1
ATOM 756 O O . GLY A 1 102 ? -0.154 -4.096 -9.244 1.00 93.62 102 GLY A O 1
ATOM 757 N N . ILE A 1 103 ? 1.191 -3.715 -11.000 1.00 93.44 103 ILE A N 1
ATOM 758 C CA . ILE A 1 103 ? 1.589 -5.123 -11.194 1.00 93.44 103 ILE A CA 1
ATOM 759 C C . ILE A 1 103 ? 2.307 -5.668 -9.957 1.00 93.44 103 ILE A C 1
ATOM 761 O O . ILE A 1 103 ? 1.993 -6.763 -9.493 1.00 93.44 103 ILE A O 1
ATOM 765 N N . PHE A 1 104 ? 3.266 -4.916 -9.415 1.00 93.56 104 PHE A N 1
ATOM 766 C CA . PHE A 1 104 ? 4.010 -5.346 -8.229 1.00 93.56 104 PHE A CA 1
ATOM 767 C C . PHE A 1 104 ? 3.116 -5.412 -6.990 1.00 93.56 104 PHE A C 1
ATOM 769 O O . PHE A 1 104 ? 3.209 -6.376 -6.235 1.00 93.56 104 PHE A O 1
ATOM 776 N N . LEU A 1 105 ? 2.229 -4.430 -6.800 1.00 94.62 105 LEU A N 1
ATOM 777 C CA . LEU A 1 105 ? 1.274 -4.422 -5.694 1.00 94.62 105 LEU A CA 1
ATOM 778 C C . LEU A 1 105 ? 0.322 -5.616 -5.801 1.00 94.62 105 LEU A C 1
ATOM 780 O O . LEU A 1 105 ? 0.133 -6.339 -4.829 1.00 94.62 105 LEU A O 1
ATOM 784 N N . ALA A 1 106 ? -0.219 -5.863 -6.995 1.00 94.38 106 ALA A N 1
ATOM 785 C CA . ALA A 1 106 ? -1.103 -6.991 -7.248 1.00 94.38 106 ALA A CA 1
ATOM 786 C C . ALA A 1 106 ? -0.423 -8.326 -6.942 1.00 94.38 106 ALA A C 1
ATOM 788 O O . ALA A 1 106 ? -0.981 -9.160 -6.232 1.00 94.38 106 ALA A O 1
ATOM 789 N N . LYS A 1 107 ? 0.812 -8.509 -7.423 1.00 92.50 107 LYS A N 1
ATOM 790 C CA . LYS A 1 107 ? 1.603 -9.708 -7.142 1.00 92.50 107 LYS A CA 1
ATOM 791 C C . LYS A 1 107 ? 1.876 -9.865 -5.645 1.00 92.50 107 LYS A C 1
ATOM 793 O O . LYS A 1 107 ? 1.711 -10.972 -5.136 1.00 92.50 107 LYS A O 1
ATOM 798 N N . ALA A 1 108 ? 2.239 -8.785 -4.954 1.00 92.31 108 ALA A N 1
ATOM 799 C CA . ALA A 1 108 ? 2.476 -8.786 -3.513 1.00 92.31 108 ALA A CA 1
ATOM 800 C C . ALA A 1 108 ? 1.227 -9.230 -2.736 1.00 92.31 108 ALA A C 1
ATOM 802 O O . ALA A 1 108 ? 1.284 -10.189 -1.968 1.00 92.31 108 ALA A O 1
ATOM 803 N N . LEU A 1 109 ? 0.080 -8.598 -3.000 1.00 92.62 109 LEU A N 1
ATOM 804 C CA . LEU A 1 109 ? -1.181 -8.900 -2.322 1.00 92.62 109 LEU A CA 1
ATOM 805 C C . LEU A 1 109 ? -1.677 -10.316 -2.626 1.00 92.62 109 LEU A C 1
ATOM 807 O O . LEU A 1 109 ? -2.026 -11.050 -1.705 1.00 92.62 109 LEU A O 1
ATOM 811 N N . ALA A 1 110 ? -1.672 -10.728 -3.894 1.00 91.62 110 ALA A N 1
ATOM 812 C CA . ALA A 1 110 ? -2.186 -12.033 -4.307 1.00 91.62 110 ALA A CA 1
ATOM 813 C C . ALA A 1 110 ? -1.339 -13.213 -3.797 1.00 91.62 110 ALA A C 1
ATOM 815 O O . ALA A 1 110 ? -1.857 -14.321 -3.684 1.00 91.62 110 ALA A O 1
ATOM 816 N N . ASN A 1 111 ? -0.058 -12.988 -3.481 1.00 87.31 111 ASN A N 1
ATOM 817 C CA . ASN A 1 111 ? 0.874 -14.050 -3.083 1.00 87.31 111 ASN A CA 1
ATOM 818 C C . ASN A 1 111 ? 1.437 -13.896 -1.657 1.00 87.31 111 ASN A C 1
ATOM 820 O O . ASN A 1 111 ? 2.302 -14.679 -1.279 1.00 87.31 111 ASN A O 1
ATOM 824 N N . ASN A 1 112 ? 0.974 -12.917 -0.868 1.00 87.06 112 ASN A N 1
ATOM 825 C CA . ASN A 1 112 ? 1.575 -12.535 0.423 1.00 87.06 112 ASN A CA 1
ATOM 826 C C . ASN A 1 112 ? 3.093 -12.241 0.327 1.00 87.06 112 ASN A C 1
ATOM 828 O O . ASN A 1 112 ? 3.850 -12.519 1.255 1.00 87.06 112 ASN A O 1
ATOM 832 N N . GLU A 1 113 ? 3.551 -11.702 -0.805 1.00 88.06 113 GLU A N 1
ATOM 833 C CA . GLU A 1 113 ? 4.964 -11.375 -1.038 1.00 88.06 113 GLU A CA 1
ATOM 834 C C . GLU A 1 113 ? 5.281 -9.939 -0.594 1.00 88.06 113 GLU A C 1
ATOM 836 O O . GLU A 1 113 ? 4.414 -9.066 -0.574 1.00 88.06 113 GLU A O 1
ATOM 841 N N . SER A 1 114 ? 6.554 -9.662 -0.298 1.00 86.38 114 SER A N 1
ATOM 842 C CA . SER A 1 114 ? 6.999 -8.315 0.074 1.00 86.38 114 SER A CA 1
ATOM 843 C C . SER A 1 114 ? 6.949 -7.331 -1.102 1.00 86.38 114 SER A C 1
ATOM 845 O O . SER A 1 114 ? 7.539 -7.572 -2.157 1.00 86.38 114 SER A O 1
ATOM 847 N N . PHE A 1 115 ? 6.332 -6.165 -0.887 1.00 87.00 115 PHE A N 1
ATOM 848 C CA . PHE A 1 115 ? 6.324 -5.053 -1.847 1.00 87.00 115 PHE A CA 1
ATOM 849 C C . PHE A 1 115 ? 7.628 -4.221 -1.849 1.00 87.00 115 PHE A C 1
ATOM 851 O O . PHE A 1 115 ? 7.879 -3.444 -2.774 1.00 87.00 115 PHE A O 1
ATOM 858 N N . GLY A 1 116 ? 8.500 -4.397 -0.846 1.00 77.38 116 GLY A N 1
ATOM 859 C CA . GLY A 1 116 ? 9.660 -3.523 -0.609 1.00 77.38 116 GLY A CA 1
ATOM 860 C C . GLY A 1 116 ? 10.695 -3.476 -1.743 1.00 77.38 116 GLY A C 1
ATOM 861 O O . GLY A 1 116 ? 11.331 -2.446 -1.947 1.00 77.38 116 GLY A O 1
ATOM 862 N N . LEU A 1 117 ? 10.817 -4.541 -2.543 1.00 75.12 117 LEU A N 1
ATOM 863 C CA . LEU A 1 117 ? 11.836 -4.640 -3.599 1.00 75.12 117 LEU A CA 1
ATOM 864 C C . LEU A 1 117 ? 11.668 -3.603 -4.719 1.00 75.12 117 LEU A C 1
ATOM 866 O O . LEU A 1 117 ? 12.651 -3.190 -5.336 1.00 75.12 117 LEU A O 1
ATOM 870 N N . LEU A 1 118 ? 10.435 -3.163 -4.994 1.00 77.38 118 LEU A N 1
ATOM 871 C CA . LEU A 1 118 ? 10.201 -2.158 -6.030 1.00 77.38 118 LEU A CA 1
ATOM 872 C C . LEU A 1 118 ? 10.669 -0.765 -5.585 1.00 77.38 118 LEU A C 1
ATOM 874 O O . LEU A 1 118 ? 11.169 0.007 -6.402 1.00 77.38 118 LEU A O 1
ATOM 878 N N . LYS A 1 119 ? 10.551 -0.454 -4.292 1.00 75.62 119 LYS A N 1
ATOM 879 C CA . LYS A 1 119 ? 11.060 0.796 -3.722 1.00 75.62 119 LYS A CA 1
ATOM 880 C C . LYS A 1 119 ? 12.573 0.897 -3.912 1.00 75.62 119 LYS A C 1
ATOM 882 O O . LYS A 1 119 ? 13.055 1.917 -4.401 1.00 75.62 119 LYS A O 1
A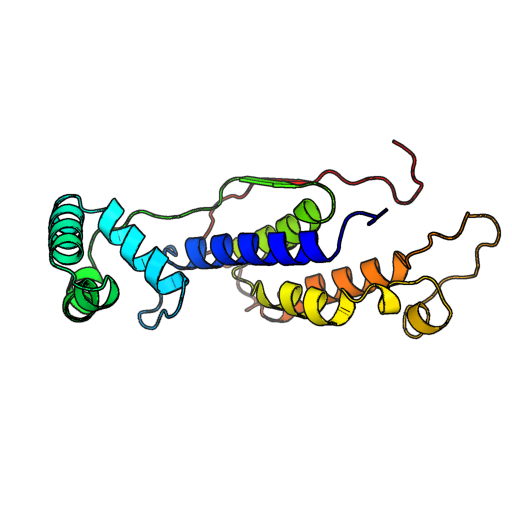TOM 887 N N . ASP A 1 120 ? 13.302 -0.166 -3.576 1.00 78.62 120 ASP A N 1
ATOM 888 C CA . ASP A 1 120 ? 14.763 -0.202 -3.700 1.00 78.62 120 ASP A CA 1
ATOM 889 C C . ASP A 1 120 ? 15.198 -0.032 -5.158 1.00 78.62 120 ASP A C 1
ATOM 891 O O . ASP A 1 120 ? 16.094 0.758 -5.458 1.00 78.62 120 ASP A O 1
ATOM 895 N N . LEU A 1 121 ? 14.500 -0.694 -6.086 1.00 83.38 121 LEU A N 1
ATOM 896 C CA . LEU A 1 121 ? 14.709 -0.504 -7.518 1.00 83.38 121 LEU A CA 1
ATOM 897 C C . LEU A 1 121 ? 14.557 0.970 -7.916 1.00 83.38 121 LEU A C 1
ATOM 899 O O . LEU A 1 121 ? 15.443 1.511 -8.567 1.00 83.38 121 LEU A O 1
ATOM 903 N N . TRP A 1 122 ? 13.471 1.642 -7.526 1.00 80.75 122 TRP A N 1
ATOM 904 C CA . TRP A 1 122 ? 13.271 3.046 -7.892 1.00 80.75 122 TRP A CA 1
ATOM 905 C C . TRP A 1 122 ? 14.312 3.984 -7.275 1.00 80.75 122 TRP A C 1
ATOM 907 O O . TRP A 1 122 ? 14.745 4.920 -7.943 1.00 80.75 122 TRP A O 1
ATOM 917 N N . ILE A 1 123 ? 14.734 3.734 -6.034 1.00 78.94 123 ILE A N 1
ATOM 918 C CA . ILE A 1 123 ? 15.757 4.539 -5.352 1.00 78.94 123 ILE A CA 1
ATOM 919 C C . ILE A 1 123 ? 17.118 4.396 -6.041 1.00 78.94 123 ILE A C 1
ATOM 921 O O . ILE A 1 123 ? 17.818 5.390 -6.226 1.00 78.94 123 ILE A O 1
ATOM 925 N N . HIS A 1 124 ? 17.498 3.176 -6.422 1.00 80.12 124 HIS A N 1
ATOM 926 C CA . HIS A 1 124 ? 18.829 2.902 -6.965 1.00 80.12 124 HIS A CA 1
ATOM 927 C C . HIS A 1 124 ? 18.926 3.069 -8.482 1.00 80.12 124 HIS A C 1
ATOM 929 O O . HIS A 1 124 ? 19.985 3.419 -8.991 1.00 80.12 124 HIS A O 1
ATOM 935 N N . GLU A 1 125 ? 17.842 2.811 -9.210 1.00 78.69 125 GLU A N 1
ATOM 936 C CA . GLU A 1 125 ? 17.825 2.765 -10.678 1.00 78.69 125 GLU A CA 1
ATOM 937 C C . GLU A 1 125 ? 17.058 3.938 -11.299 1.00 78.69 125 GLU A C 1
ATOM 939 O O . GLU A 1 125 ? 17.076 4.114 -12.514 1.00 78.69 125 GLU A O 1
ATOM 944 N N . GLY A 1 126 ? 16.381 4.747 -10.480 1.00 72.94 126 GLY A N 1
ATOM 945 C CA . GLY A 1 126 ? 15.603 5.899 -10.923 1.00 72.94 126 GLY A CA 1
ATOM 946 C C . GLY A 1 126 ? 16.422 7.133 -11.318 1.00 72.94 126 GLY A C 1
ATOM 947 O O . GLY A 1 126 ? 15.859 8.132 -11.767 1.00 72.94 126 GLY A O 1
ATOM 948 N N . ASP A 1 127 ? 17.744 7.099 -11.166 1.00 77.75 127 ASP A N 1
ATOM 949 C CA . ASP A 1 127 ? 18.600 8.192 -11.620 1.00 77.75 127 ASP A CA 1
ATOM 950 C C . ASP A 1 127 ? 18.551 8.298 -13.151 1.00 77.75 127 ASP A C 1
ATOM 952 O O . ASP A 1 127 ? 18.888 7.357 -13.875 1.00 77.75 127 ASP A O 1
ATOM 956 N N . ILE A 1 128 ? 18.162 9.472 -13.654 1.00 73.75 128 ILE A N 1
ATOM 957 C CA . ILE A 1 128 ? 18.105 9.729 -15.091 1.00 73.75 128 ILE A CA 1
ATOM 958 C C . ILE A 1 128 ? 19.462 9.490 -15.759 1.00 73.75 128 ILE A C 1
ATOM 960 O O . ILE A 1 128 ? 19.482 9.001 -16.883 1.00 73.75 128 ILE A O 1
ATOM 964 N N . GLY A 1 129 ? 20.577 9.754 -15.066 1.00 71.06 129 GLY A N 1
ATOM 965 C CA . GLY A 1 129 ? 21.923 9.494 -15.571 1.00 71.06 129 GLY A CA 1
ATOM 966 C C . GLY A 1 129 ? 22.183 8.010 -15.838 1.00 71.06 129 GLY A C 1
ATOM 967 O O . GLY A 1 129 ? 22.784 7.675 -16.853 1.00 71.06 129 GLY A O 1
ATOM 968 N N . LEU A 1 130 ? 21.667 7.117 -14.986 1.00 73.62 130 LEU A N 1
ATOM 969 C CA . LEU A 1 130 ? 21.774 5.660 -15.158 1.00 73.62 130 LEU A CA 1
ATOM 970 C C . LEU A 1 130 ? 20.847 5.119 -16.250 1.00 73.62 130 LEU A C 1
ATOM 972 O O . LEU A 1 130 ? 21.084 4.038 -16.795 1.00 73.62 130 LEU A O 1
ATOM 976 N N . LEU A 1 131 ? 19.773 5.852 -16.541 1.00 75.50 131 LEU A N 1
ATOM 977 C CA . LEU A 1 131 ? 18.770 5.473 -17.526 1.00 75.50 131 LEU A CA 1
ATOM 978 C C . LEU A 1 131 ? 19.100 5.967 -18.936 1.00 75.50 131 LEU A C 1
ATOM 980 O O . LEU A 1 131 ? 18.448 5.515 -19.875 1.00 75.50 131 LEU A O 1
ATOM 984 N N . LEU A 1 132 ? 20.078 6.862 -19.114 1.00 78.56 132 LEU A N 1
ATOM 985 C CA . LEU A 1 132 ? 20.516 7.320 -20.436 1.00 78.56 132 LEU A CA 1
ATOM 986 C C . LEU A 1 132 ? 21.056 6.151 -21.264 1.00 78.56 132 LEU A C 1
ATOM 988 O O . LEU A 1 132 ? 21.877 5.380 -20.789 1.00 78.56 132 LEU A O 1
ATOM 992 N N . ASN A 1 133 ? 20.633 6.053 -22.524 1.00 73.38 133 ASN A N 1
ATOM 993 C CA . ASN A 1 133 ? 21.060 5.021 -23.472 1.00 73.38 133 ASN A CA 1
ATOM 994 C C . ASN A 1 133 ? 22.476 5.283 -24.012 1.00 73.38 133 ASN A C 1
ATOM 996 O O . ASN A 1 133 ? 22.686 5.564 -25.194 1.00 73.38 133 ASN A O 1
ATOM 1000 N N . ASP A 1 134 ? 23.446 5.223 -23.111 1.00 76.00 134 ASP A N 1
ATOM 1001 C CA . ASP A 1 134 ? 24.872 5.354 -23.360 1.00 76.00 134 ASP A CA 1
ATOM 1002 C C . ASP A 1 134 ? 25.610 4.007 -23.206 1.00 76.00 134 ASP A C 1
ATOM 1004 O O . ASP A 1 134 ? 25.013 2.939 -23.084 1.00 76.00 134 ASP A O 1
ATOM 1008 N N . LYS A 1 135 ? 26.946 4.026 -23.230 1.00 72.19 135 LYS A N 1
ATOM 1009 C CA . LYS A 1 135 ? 27.743 2.804 -23.027 1.00 72.19 135 LYS A CA 1
ATOM 1010 C C . LYS A 1 135 ? 27.646 2.260 -21.595 1.00 72.19 135 LYS A C 1
ATOM 1012 O O . LYS A 1 135 ? 27.861 1.067 -21.407 1.00 72.19 135 LYS A O 1
ATOM 1017 N N . GLY A 1 136 ? 27.360 3.109 -20.607 1.00 70.31 136 GLY A N 1
ATOM 1018 C CA . GLY A 1 136 ? 27.282 2.737 -19.194 1.00 70.31 136 GLY A CA 1
ATOM 1019 C C . GLY A 1 136 ? 26.012 1.956 -18.859 1.00 70.31 136 GLY A C 1
ATOM 1020 O O . GLY A 1 136 ? 26.087 0.941 -18.172 1.00 70.31 136 GLY A O 1
ATOM 1021 N N . SER A 1 137 ? 24.864 2.361 -19.404 1.00 68.81 137 SER A N 1
ATOM 1022 C CA . SER A 1 137 ? 23.577 1.661 -19.230 1.00 68.81 137 SER A CA 1
ATOM 1023 C C . SER A 1 137 ? 23.552 0.253 -19.840 1.00 68.81 137 SER A C 1
ATOM 1025 O O . SER A 1 137 ? 22.920 -0.650 -19.288 1.00 68.81 137 SER A O 1
ATOM 1027 N N . ARG A 1 138 ? 24.309 0.037 -20.923 1.00 65.62 138 ARG A N 1
ATOM 1028 C CA . ARG A 1 138 ? 24.406 -1.248 -21.638 1.00 65.62 138 ARG A CA 1
ATOM 1029 C C . ARG A 1 138 ? 25.326 -2.270 -20.961 1.00 65.62 138 ARG A C 1
ATOM 1031 O O . ARG A 1 138 ? 25.269 -3.457 -21.287 1.00 65.62 138 ARG A O 1
ATOM 1038 N N . PHE A 1 139 ? 26.184 -1.843 -20.030 1.00 50.22 139 PHE A N 1
ATOM 1039 C CA . PHE A 1 139 ? 27.106 -2.731 -19.318 1.00 50.22 139 PHE A CA 1
ATOM 1040 C C . PHE A 1 139 ? 26.335 -3.618 -18.322 1.00 50.22 139 PHE A C 1
ATOM 1042 O O . PHE A 1 139 ? 25.780 -3.139 -17.338 1.00 50.22 139 PHE A O 1
ATOM 1049 N N . GLY A 1 140 ? 26.297 -4.930 -18.580 1.00 52.31 140 GLY A N 1
ATOM 1050 C CA . GLY A 1 140 ? 25.636 -5.925 -17.720 1.00 52.31 140 GLY A CA 1
ATOM 1051 C C . GLY A 1 140 ? 24.207 -6.305 -18.128 1.00 52.31 140 GLY A C 1
ATOM 1052 O O . GLY A 1 140 ? 23.673 -7.285 -17.613 1.00 52.31 140 GLY A O 1
ATOM 1053 N N . ALA A 1 141 ? 23.600 -5.602 -19.087 1.00 53.34 141 ALA A N 1
ATOM 1054 C CA . ALA A 1 141 ? 22.436 -6.111 -19.806 1.00 53.34 141 ALA A CA 1
ATOM 1055 C C . ALA A 1 141 ? 22.937 -7.017 -20.940 1.00 53.34 141 ALA A C 1
ATOM 1057 O O . ALA A 1 141 ? 23.843 -6.619 -21.674 1.00 53.34 141 ALA A O 1
ATOM 1058 N N . ASN A 1 142 ? 22.368 -8.220 -21.099 1.00 48.81 142 ASN A N 1
ATOM 1059 C CA . ASN A 1 142 ? 22.582 -9.076 -22.275 1.00 48.81 142 ASN A CA 1
ATOM 1060 C C . ASN A 1 142 ? 22.060 -8.340 -23.520 1.00 48.81 142 ASN A C 1
ATOM 1062 O O . ASN A 1 142 ? 20.934 -8.546 -23.970 1.00 48.81 142 ASN A O 1
ATOM 1066 N N . SER A 1 143 ? 22.862 -7.407 -24.018 1.00 51.34 143 SER A N 1
ATOM 1067 C CA . SER A 1 143 ? 22.518 -6.508 -25.104 1.00 51.34 143 SER A CA 1
ATOM 1068 C C . SER A 1 143 ? 22.632 -7.296 -26.399 1.00 51.34 143 SER A C 1
ATOM 1070 O O . SER A 1 143 ? 23.717 -7.473 -26.949 1.00 51.34 143 SER A O 1
ATOM 1072 N N . GLY A 1 144 ? 21.496 -7.833 -26.845 1.00 49.59 144 GLY A N 1
ATOM 1073 C CA . GLY A 1 144 ? 21.348 -8.362 -28.192 1.00 49.59 144 GLY A CA 1
ATOM 1074 C C . GLY A 1 144 ? 21.760 -7.308 -29.220 1.00 49.59 144 GLY A C 1
ATOM 1075 O O . GLY A 1 144 ? 21.479 -6.124 -29.039 1.00 49.59 144 GLY A O 1
ATOM 1076 N N . SER A 1 145 ? 22.456 -7.781 -30.255 1.00 49.56 145 SER A N 1
ATOM 1077 C CA . SER A 1 145 ? 23.040 -7.057 -31.393 1.00 49.56 145 SER A CA 1
ATOM 1078 C C . SER A 1 145 ? 22.460 -5.667 -31.678 1.00 49.56 145 SER A C 1
ATOM 1080 O O . SER A 1 145 ? 21.250 -5.537 -31.889 1.00 49.56 145 SER A O 1
ATOM 1082 N N . ASP A 1 146 ? 23.351 -4.675 -31.791 1.00 52.78 146 ASP A N 1
ATOM 1083 C CA . ASP A 1 146 ? 23.090 -3.339 -32.333 1.00 52.78 146 ASP A CA 1
ATOM 1084 C C . ASP A 1 146 ? 22.273 -3.432 -33.632 1.00 52.78 146 ASP A C 1
ATOM 1086 O O . ASP A 1 146 ? 22.788 -3.715 -34.713 1.00 52.78 146 ASP A O 1
ATOM 1090 N N . ASN A 1 147 ? 20.963 -3.220 -33.530 1.00 49.94 147 ASN A N 1
ATOM 1091 C CA . ASN A 1 147 ? 20.095 -3.163 -34.693 1.00 49.94 147 ASN A CA 1
ATOM 1092 C C . ASN A 1 147 ? 20.070 -1.706 -35.177 1.00 49.94 147 ASN A C 1
ATOM 1094 O O . ASN A 1 147 ? 19.205 -0.929 -34.773 1.00 49.94 147 ASN A O 1
ATOM 1098 N N . GLU A 1 148 ? 21.040 -1.340 -36.024 1.00 51.66 148 GLU A N 1
ATOM 1099 C CA . GLU A 1 148 ? 21.323 0.002 -36.588 1.00 51.66 148 GLU A CA 1
ATOM 1100 C C . GLU A 1 148 ? 20.135 0.719 -37.270 1.00 51.66 148 GLU A C 1
ATOM 1102 O O . GLU A 1 148 ? 20.268 1.846 -37.743 1.00 51.66 148 GLU A O 1
ATOM 1107 N N . ARG A 1 149 ? 18.951 0.100 -37.341 1.00 50.38 149 ARG A N 1
ATOM 1108 C CA . ARG A 1 149 ? 17.781 0.607 -38.078 1.00 50.38 149 ARG A CA 1
ATOM 1109 C C . ARG A 1 149 ? 16.643 1.154 -37.215 1.00 50.38 149 ARG A C 1
ATOM 1111 O O . ARG A 1 149 ? 15.635 1.576 -37.776 1.00 50.38 149 ARG A O 1
ATOM 1118 N N . ARG A 1 150 ? 16.757 1.161 -35.882 1.00 51.72 150 ARG A N 1
ATOM 1119 C CA . ARG A 1 150 ? 15.738 1.759 -34.996 1.00 51.72 150 ARG A CA 1
ATOM 1120 C C . ARG A 1 150 ? 16.250 3.075 -34.403 1.00 51.72 150 ARG A C 1
ATOM 1122 O O . ARG A 1 150 ? 17.386 3.094 -33.935 1.00 51.72 150 ARG A O 1
ATOM 1129 N N . PRO A 1 151 ? 15.449 4.160 -34.380 1.00 53.34 151 PRO A N 1
ATOM 1130 C CA . PRO A 1 151 ? 15.833 5.363 -33.653 1.00 53.34 151 PRO A CA 1
ATOM 1131 C C . PRO A 1 151 ? 16.072 4.989 -32.187 1.00 53.34 151 PRO A C 1
ATOM 1133 O O . PRO A 1 151 ? 15.193 4.438 -31.521 1.00 53.34 151 PRO A O 1
ATOM 1136 N N . ALA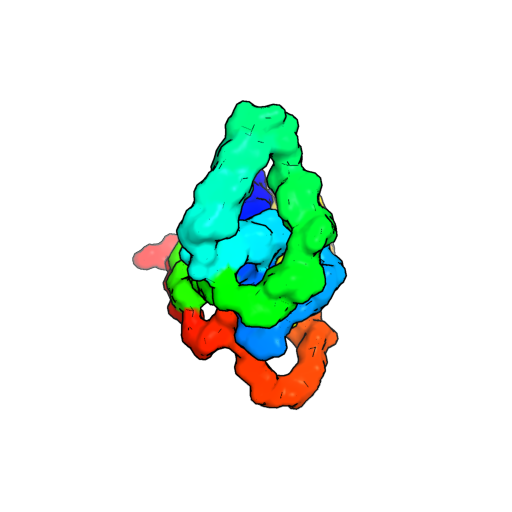 A 1 152 ? 17.291 5.226 -31.705 1.00 62.31 152 ALA A N 1
ATOM 1137 C CA . ALA A 1 152 ? 17.655 4.909 -30.337 1.00 62.31 152 ALA A CA 1
ATOM 1138 C C . ALA A 1 152 ? 16.882 5.839 -29.396 1.00 62.31 152 ALA A C 1
ATOM 1140 O O . ALA A 1 152 ? 17.024 7.059 -29.452 1.00 62.31 152 ALA A O 1
ATOM 1141 N N . SER A 1 153 ? 16.050 5.257 -28.531 1.00 69.94 153 SER A N 1
ATOM 1142 C CA . SER A 1 153 ? 15.471 5.979 -27.398 1.00 69.94 153 SER A CA 1
ATOM 1143 C C . SER A 1 153 ? 16.586 6.649 -26.594 1.00 69.94 153 SER A C 1
ATOM 1145 O O . SER A 1 153 ? 17.612 6.014 -26.350 1.00 69.94 153 SER A O 1
ATOM 1147 N N . LEU A 1 154 ? 16.352 7.880 -26.122 1.00 73.88 154 LEU A N 1
ATOM 1148 C CA . LEU A 1 154 ? 17.258 8.566 -25.193 1.00 73.88 154 LEU A CA 1
ATOM 1149 C C . LEU A 1 154 ? 17.492 7.750 -23.910 1.00 73.88 154 LEU A C 1
ATOM 1151 O O . LEU A 1 154 ? 18.568 7.826 -23.330 1.00 73.88 154 LEU A O 1
ATOM 1155 N N . LEU A 1 155 ? 16.494 6.963 -23.491 1.00 74.56 155 LEU A N 1
ATOM 1156 C CA . LEU A 1 155 ? 16.549 6.106 -22.307 1.00 74.56 155 LEU A CA 1
ATOM 1157 C C . LEU A 1 155 ? 16.666 4.618 -22.672 1.00 74.56 155 LEU A C 1
ATOM 1159 O O . LEU A 1 155 ? 15.974 4.151 -23.587 1.00 74.56 155 LEU A O 1
ATOM 1163 N N . ASP A 1 156 ? 17.483 3.864 -21.937 1.00 77.38 156 ASP A N 1
ATOM 1164 C CA . ASP A 1 156 ? 17.688 2.425 -22.127 1.00 77.38 156 ASP A CA 1
ATOM 1165 C C . ASP A 1 156 ? 16.518 1.609 -21.551 1.00 77.38 156 ASP A C 1
ATOM 1167 O O . ASP A 1 156 ? 16.465 1.229 -20.378 1.00 77.38 156 ASP A O 1
ATOM 1171 N N . SER A 1 157 ? 15.549 1.316 -22.419 1.00 74.88 157 SER A N 1
ATOM 1172 C CA . SER A 1 157 ? 14.378 0.514 -22.056 1.00 74.88 157 SER A CA 1
ATOM 1173 C C . SER A 1 157 ? 14.711 -0.964 -21.814 1.00 74.88 157 SER A C 1
ATOM 1175 O O . SER A 1 157 ? 14.002 -1.611 -21.046 1.00 74.88 157 SER A O 1
ATOM 1177 N N . ASN A 1 158 ? 15.773 -1.504 -22.427 1.00 76.69 158 ASN A N 1
ATOM 1178 C CA . ASN A 1 158 ? 16.158 -2.909 -22.255 1.00 76.69 158 ASN A CA 1
ATOM 1179 C C . ASN A 1 158 ? 16.724 -3.138 -20.857 1.00 76.69 158 ASN A C 1
ATOM 1181 O O . ASN A 1 158 ? 16.370 -4.111 -20.189 1.00 76.69 158 ASN A O 1
ATOM 1185 N N . ARG A 1 159 ? 17.555 -2.201 -20.392 1.00 79.81 159 ARG A N 1
ATOM 1186 C CA . ARG A 1 159 ? 18.065 -2.203 -19.026 1.00 79.81 159 ARG A CA 1
ATOM 1187 C C . ARG A 1 159 ? 16.927 -2.141 -18.009 1.00 79.81 159 ARG A C 1
ATOM 1189 O O . ARG A 1 159 ? 16.885 -2.956 -17.090 1.00 79.81 159 ARG A O 1
ATOM 1196 N N . MET A 1 160 ? 15.988 -1.209 -18.187 1.00 80.44 160 MET A N 1
ATOM 1197 C CA . MET A 1 160 ? 14.853 -1.059 -17.272 1.00 80.44 160 MET A CA 1
ATOM 1198 C C . MET A 1 160 ? 13.957 -2.304 -17.254 1.00 80.44 160 MET A C 1
ATOM 1200 O O . MET A 1 160 ? 13.577 -2.777 -16.185 1.00 80.44 160 MET A O 1
ATOM 1204 N N . TYR A 1 161 ? 13.685 -2.892 -18.423 1.00 82.25 161 TYR A N 1
ATOM 1205 C CA . TYR A 1 161 ? 12.977 -4.167 -18.526 1.00 82.25 161 TYR A CA 1
ATOM 1206 C C . TYR A 1 161 ? 13.689 -5.279 -17.744 1.00 82.25 161 TYR A C 1
ATOM 1208 O O . TYR A 1 161 ? 13.061 -5.945 -16.924 1.00 82.25 161 TYR A O 1
ATOM 1216 N N . ALA A 1 162 ? 15.000 -5.452 -17.945 1.00 84.00 162 ALA A N 1
ATOM 1217 C CA . ALA A 1 162 ? 15.774 -6.482 -17.257 1.00 84.00 162 ALA A CA 1
ATOM 1218 C C . ALA A 1 162 ? 15.747 -6.303 -15.730 1.00 84.00 162 ALA A C 1
ATOM 1220 O O . ALA A 1 162 ? 15.601 -7.278 -14.995 1.00 84.00 162 ALA A O 1
ATOM 1221 N N . LYS A 1 163 ? 15.834 -5.057 -15.249 1.00 85.94 163 LYS A N 1
ATOM 1222 C CA . LYS A 1 163 ? 15.780 -4.719 -13.821 1.00 85.94 163 LYS A CA 1
ATOM 1223 C C . LYS A 1 163 ? 14.403 -4.980 -13.209 1.00 85.94 163 LYS A C 1
ATOM 1225 O O . LYS A 1 163 ? 14.322 -5.609 -12.158 1.00 85.94 163 LYS A O 1
ATOM 1230 N N . LEU A 1 164 ? 13.326 -4.578 -13.885 1.00 86.75 164 LEU A N 1
ATOM 1231 C CA . LEU A 1 164 ? 11.956 -4.868 -13.449 1.00 86.75 164 LEU A CA 1
ATOM 1232 C C . LEU A 1 164 ? 11.663 -6.370 -13.444 1.00 86.75 164 LEU A C 1
ATOM 1234 O O . LEU A 1 164 ? 11.086 -6.879 -12.488 1.00 86.75 164 LEU A O 1
ATOM 1238 N N . HIS A 1 165 ? 12.104 -7.090 -14.476 1.00 87.31 165 HIS A N 1
ATOM 1239 C CA . HIS A 1 165 ? 11.976 -8.543 -14.549 1.00 87.31 165 HIS A CA 1
ATOM 1240 C C . HIS A 1 165 ? 12.728 -9.236 -13.404 1.00 87.31 165 HIS A C 1
ATOM 1242 O O . HIS A 1 165 ? 12.186 -10.128 -12.750 1.00 87.31 165 HIS A O 1
ATOM 1248 N N . ALA A 1 166 ? 13.961 -8.803 -13.121 1.00 87.19 166 ALA A N 1
ATOM 1249 C CA . ALA A 1 166 ? 14.737 -9.315 -11.998 1.00 87.19 166 ALA A CA 1
ATOM 1250 C C . ALA A 1 166 ? 14.032 -9.057 -10.656 1.00 87.19 166 ALA A C 1
ATOM 1252 O O . ALA A 1 166 ? 13.933 -9.975 -9.845 1.00 87.19 166 ALA A O 1
ATOM 1253 N N . ALA A 1 167 ? 13.482 -7.857 -10.446 1.00 87.69 167 ALA A N 1
ATOM 1254 C CA . ALA A 1 167 ? 12.745 -7.524 -9.229 1.00 87.69 167 ALA A CA 1
ATOM 1255 C C . ALA A 1 167 ? 11.463 -8.363 -9.066 1.00 87.69 167 ALA A C 1
ATOM 1257 O O . ALA A 1 167 ? 11.247 -8.925 -7.995 1.00 87.69 167 ALA A O 1
ATOM 1258 N N . LEU A 1 168 ? 10.663 -8.536 -10.128 1.00 87.12 168 LEU A N 1
ATOM 1259 C CA . LEU A 1 168 ? 9.481 -9.415 -10.112 1.00 87.12 168 LEU A CA 1
ATOM 1260 C C . LEU A 1 168 ? 9.841 -10.868 -9.785 1.00 87.12 168 LEU A C 1
ATOM 1262 O O . LEU A 1 168 ? 9.127 -11.542 -9.042 1.00 87.12 168 LEU A O 1
ATOM 1266 N N . THR A 1 169 ? 10.953 -11.356 -10.337 1.00 87.06 169 THR A N 1
ATOM 1267 C CA . THR A 1 169 ? 11.435 -12.717 -10.071 1.00 87.06 169 THR A CA 1
ATOM 1268 C C . THR A 1 169 ? 11.865 -12.851 -8.610 1.00 87.06 169 THR A C 1
ATOM 1270 O O . THR A 1 169 ? 11.455 -13.795 -7.940 1.00 87.06 169 THR A O 1
ATOM 1273 N N . ALA A 1 170 ? 12.616 -11.877 -8.089 1.00 86.81 170 ALA A N 1
ATOM 1274 C CA . ALA A 1 170 ? 13.130 -11.882 -6.722 1.00 86.81 170 ALA A CA 1
ATOM 1275 C C . ALA A 1 170 ? 12.031 -11.858 -5.645 1.00 86.81 170 ALA A C 1
ATOM 1277 O O . ALA A 1 170 ? 12.222 -12.459 -4.590 1.00 86.81 170 ALA A O 1
ATOM 1278 N N . MET A 1 171 ? 10.870 -11.240 -5.909 1.00 84.69 171 MET A N 1
ATOM 1279 C CA . MET A 1 171 ? 9.714 -11.304 -4.996 1.00 84.69 171 MET A CA 1
ATOM 1280 C C . MET A 1 171 ? 9.269 -12.751 -4.731 1.00 84.69 171 MET A C 1
ATOM 1282 O O . MET A 1 171 ? 8.923 -13.107 -3.605 1.00 84.69 171 MET A O 1
ATOM 1286 N N . SER A 1 172 ? 9.369 -13.609 -5.750 1.00 76.44 172 SER A N 1
ATOM 1287 C CA . SER A 1 172 ? 8.922 -15.006 -5.693 1.00 76.44 172 SER A CA 1
ATOM 1288 C C . SER A 1 172 ? 9.859 -15.911 -4.884 1.00 76.44 172 SER A C 1
ATOM 1290 O O . SER A 1 172 ? 9.469 -17.011 -4.512 1.00 76.44 172 SER A O 1
ATOM 1292 N N . SER A 1 173 ? 11.085 -15.467 -4.586 1.00 63.25 173 SER A N 1
ATOM 1293 C CA . SER A 1 173 ? 12.057 -16.227 -3.785 1.00 63.25 173 SER A CA 1
ATOM 1294 C C . SER A 1 173 ? 11.709 -16.276 -2.291 1.00 63.25 173 SER A C 1
ATOM 1296 O O . SER A 1 173 ? 12.365 -16.987 -1.538 1.00 63.25 173 SER A O 1
ATOM 1298 N N . SER A 1 174 ? 10.704 -15.508 -1.858 1.00 57.69 174 SER A N 1
ATOM 1299 C CA . SER A 1 174 ? 10.187 -15.489 -0.481 1.00 57.69 174 SER A CA 1
ATOM 1300 C C . SER A 1 174 ? 9.038 -16.479 -0.242 1.00 57.69 174 SER A C 1
ATOM 1302 O O . SER A 1 174 ? 8.417 -16.469 0.818 1.00 57.69 174 SER A O 1
ATOM 1304 N N . ARG A 1 175 ? 8.743 -17.325 -1.234 1.00 59.91 175 ARG A N 1
ATOM 1305 C CA . ARG A 1 175 ? 7.601 -18.233 -1.240 1.00 59.91 175 ARG A CA 1
ATOM 1306 C C . ARG A 1 175 ? 7.882 -19.482 -0.401 1.00 59.91 175 ARG A C 1
ATOM 1308 O O . ARG A 1 175 ? 8.866 -20.175 -0.633 1.00 59.91 175 ARG A O 1
ATOM 1315 N N . ASP A 1 176 ? 6.986 -19.769 0.538 1.00 55.28 176 ASP A N 1
ATOM 1316 C CA . ASP A 1 176 ? 6.844 -21.094 1.145 1.00 55.28 176 ASP A CA 1
ATOM 1317 C C . ASP A 1 176 ? 5.934 -21.926 0.218 1.00 55.28 176 ASP A C 1
ATOM 1319 O O . ASP A 1 176 ? 4.876 -21.447 -0.198 1.00 55.28 176 ASP A O 1
ATOM 1323 N N . ASP A 1 177 ? 6.360 -23.125 -0.185 1.00 51.62 177 ASP A N 1
ATOM 1324 C CA . ASP A 1 177 ? 5.847 -23.907 -1.336 1.00 51.62 177 ASP A CA 1
ATOM 1325 C C . ASP A 1 177 ? 4.406 -24.462 -1.187 1.00 51.62 177 ASP A C 1
ATOM 1327 O O . ASP A 1 177 ? 3.969 -25.346 -1.932 1.00 51.62 177 ASP A O 1
ATOM 1331 N N . GLY A 1 178 ? 3.618 -23.950 -0.244 1.00 53.28 178 GLY A N 1
ATOM 1332 C CA . GLY A 1 178 ? 2.219 -24.321 -0.072 1.00 53.28 178 GLY A CA 1
ATOM 1333 C C . GLY A 1 178 ? 1.282 -23.573 -1.024 1.00 53.28 178 GLY A C 1
ATOM 1334 O O . GLY A 1 178 ? 1.466 -22.396 -1.335 1.00 53.28 178 GLY A O 1
ATOM 1335 N N . LEU A 1 179 ? 0.215 -24.248 -1.461 1.00 53.09 179 LEU A N 1
ATOM 1336 C CA . LEU A 1 179 ? -0.946 -23.648 -2.133 1.00 53.09 179 LEU A CA 1
ATOM 1337 C C . LEU A 1 179 ? -1.731 -22.766 -1.132 1.00 53.09 179 LEU A C 1
ATOM 1339 O O . LEU A 1 179 ? -2.866 -23.062 -0.762 1.00 53.09 179 LEU A O 1
ATOM 1343 N N . HIS A 1 180 ? -1.108 -21.713 -0.612 1.00 61.47 180 HIS A N 1
ATOM 1344 C CA . HIS A 1 180 ? -1.730 -20.817 0.350 1.00 61.47 180 HIS A CA 1
ATOM 1345 C C . HIS A 1 180 ? -2.494 -19.728 -0.400 1.00 61.47 180 HIS A C 1
ATOM 1347 O O . HIS A 1 180 ? -1.926 -18.985 -1.196 1.00 61.47 180 HIS A O 1
ATOM 1353 N N . ARG A 1 181 ? -3.806 -19.651 -0.154 1.00 73.50 181 ARG A N 1
ATOM 1354 C CA . ARG A 1 181 ? -4.599 -18.476 -0.528 1.00 73.50 181 ARG A CA 1
ATOM 1355 C C . ARG A 1 181 ? -4.027 -17.258 0.194 1.00 73.50 181 ARG A C 1
ATOM 1357 O O . ARG A 1 181 ? -3.589 -17.378 1.341 1.00 73.50 181 ARG A O 1
ATOM 1364 N N . SER A 1 182 ? -4.033 -16.107 -0.473 1.00 85.00 182 SER A N 1
ATOM 1365 C CA . SER A 1 182 ? -3.638 -14.857 0.167 1.00 85.00 182 SER A CA 1
ATOM 1366 C C . SER A 1 182 ? -4.491 -14.613 1.412 1.00 85.00 182 SER A C 1
ATOM 1368 O O . SER A 1 182 ? -5.693 -14.881 1.419 1.00 85.00 182 SER A O 1
ATOM 1370 N N . SER A 1 183 ? -3.861 -14.142 2.490 1.00 86.94 183 SER A N 1
ATOM 1371 C CA . SER A 1 183 ? -4.599 -13.779 3.702 1.00 86.94 183 SER A CA 1
ATOM 1372 C C . SER A 1 183 ? -5.233 -12.399 3.558 1.00 86.94 183 SER A C 1
ATOM 1374 O O . SER A 1 183 ? -6.150 -12.066 4.298 1.00 86.94 183 SER A O 1
ATOM 1376 N N . VAL A 1 184 ? -4.788 -11.585 2.602 1.00 89.19 184 VAL A N 1
ATOM 1377 C CA . VAL A 1 184 ? -5.284 -10.218 2.426 1.00 89.19 184 VAL A CA 1
ATOM 1378 C C . VAL A 1 184 ? -6.344 -10.104 1.341 1.00 89.19 184 VAL A C 1
ATOM 1380 O O . VAL A 1 184 ? -7.284 -9.326 1.504 1.00 89.19 184 VAL A O 1
ATOM 1383 N N . VAL A 1 185 ? -6.268 -10.910 0.281 1.00 90.38 185 VAL A N 1
ATOM 1384 C CA . VAL A 1 185 ? -7.169 -10.802 -0.872 1.00 90.38 185 VAL A CA 1
ATOM 1385 C C . VAL A 1 185 ? -7.662 -12.170 -1.342 1.00 90.38 185 VAL A C 1
ATOM 1387 O O . VAL A 1 185 ? -6.895 -13.125 -1.401 1.00 90.38 185 VAL A O 1
ATOM 1390 N N . ASP A 1 186 ? -8.952 -12.265 -1.664 1.00 87.50 186 ASP A N 1
ATOM 1391 C CA . ASP A 1 186 ? -9.549 -13.491 -2.212 1.00 87.50 186 ASP A CA 1
ATOM 1392 C C . ASP A 1 186 ? -9.521 -13.481 -3.748 1.00 87.50 186 ASP A C 1
ATOM 1394 O O . ASP A 1 186 ? -9.169 -14.481 -4.374 1.00 87.50 186 ASP A O 1
ATOM 1398 N N . GLU A 1 187 ? -9.847 -12.331 -4.339 1.00 90.00 187 GLU A N 1
ATOM 1399 C CA . GLU A 1 187 ? -9.851 -12.054 -5.775 1.00 90.00 187 GLU A CA 1
ATOM 1400 C C . GLU A 1 187 ? -9.373 -10.614 -6.003 1.00 90.00 187 GLU A C 1
ATOM 1402 O O . GLU A 1 187 ? -9.641 -9.737 -5.182 1.00 90.00 187 GLU A O 1
ATOM 1407 N N . LEU A 1 188 ? -8.609 -10.391 -7.073 1.00 92.94 188 LEU A N 1
ATOM 1408 C CA . LEU A 1 188 ? -8.039 -9.090 -7.408 1.00 92.94 188 LEU A CA 1
ATOM 1409 C C . LEU A 1 188 ? -8.017 -8.913 -8.923 1.00 92.94 188 LEU A C 1
ATOM 1411 O O . LEU A 1 188 ? -7.328 -9.659 -9.625 1.00 92.94 188 LEU A O 1
ATOM 1415 N N . ASP A 1 189 ? -8.672 -7.862 -9.400 1.00 96.06 189 ASP A N 1
ATOM 1416 C CA . ASP A 1 189 ? -8.643 -7.490 -10.808 1.00 96.06 189 ASP A CA 1
ATOM 1417 C C . ASP A 1 189 ? -7.532 -6.479 -11.096 1.00 96.06 189 ASP A C 1
ATOM 1419 O O . ASP A 1 189 ? -7.416 -5.432 -10.452 1.00 96.06 189 ASP A O 1
ATOM 1423 N N . LEU A 1 190 ? -6.720 -6.771 -12.115 1.00 95.06 190 LEU A N 1
ATOM 1424 C CA . LEU A 1 190 ? -5.634 -5.903 -12.559 1.00 95.06 190 LEU A CA 1
ATOM 1425 C C . LEU A 1 190 ? -5.814 -5.497 -14.023 1.00 95.06 190 LEU A C 1
ATOM 1427 O O . LEU A 1 190 ? -5.711 -6.320 -14.933 1.00 95.06 190 LEU A O 1
ATOM 1431 N N . PHE A 1 191 ? -5.964 -4.194 -14.254 1.00 94.81 191 PHE A N 1
ATOM 1432 C CA . PHE A 1 191 ? -6.030 -3.599 -15.586 1.00 94.81 191 PHE A CA 1
ATOM 1433 C C . PHE A 1 191 ? -4.813 -2.712 -15.833 1.00 94.81 191 PHE A C 1
ATOM 1435 O O . PHE A 1 191 ? -4.667 -1.644 -15.240 1.00 94.81 191 PHE A O 1
ATOM 1442 N N . VAL A 1 192 ? -3.929 -3.130 -16.740 1.00 91.50 192 VAL A N 1
ATOM 1443 C CA . VAL A 1 192 ? -2.757 -2.330 -17.109 1.00 91.50 192 VAL A CA 1
ATOM 1444 C C . VAL A 1 192 ? -2.706 -2.095 -18.602 1.00 91.50 192 VAL A C 1
ATOM 1446 O O . VAL A 1 192 ? -2.621 -3.025 -19.400 1.00 91.50 192 VAL A O 1
ATOM 1449 N N . THR A 1 193 ? -2.711 -0.824 -18.985 1.00 85.19 193 THR A N 1
ATOM 1450 C CA . THR A 1 193 ? -2.495 -0.431 -20.377 1.00 85.19 193 THR A CA 1
ATOM 1451 C C . THR A 1 193 ? -1.000 -0.329 -20.647 1.00 85.19 193 THR A C 1
ATOM 1453 O O . THR A 1 193 ? -0.283 0.372 -19.923 1.00 85.19 193 THR A O 1
ATOM 1456 N N . THR A 1 194 ? -0.541 -0.971 -21.716 1.00 70.31 194 THR A N 1
ATOM 1457 C CA . THR A 1 194 ? 0.840 -0.883 -22.196 1.00 70.31 194 THR A CA 1
ATOM 1458 C C . THR A 1 194 ? 0.877 -0.317 -23.612 1.00 70.31 194 THR A C 1
ATOM 1460 O O . THR A 1 194 ? -0.063 -0.492 -24.384 1.00 70.31 194 THR A O 1
ATOM 1463 N N . THR A 1 195 ? 1.960 0.377 -23.949 1.00 64.62 195 THR A N 1
ATOM 1464 C CA . THR A 1 195 ? 2.268 0.768 -25.329 1.00 64.62 195 THR A CA 1
ATOM 1465 C C . THR A 1 195 ? 3.249 -0.256 -25.880 1.00 64.62 195 THR A C 1
ATOM 1467 O O . THR A 1 195 ? 4.233 -0.571 -25.205 1.00 64.62 195 THR A O 1
ATOM 1470 N N . ASP A 1 196 ? 2.997 -0.767 -27.085 1.00 56.50 196 ASP A N 1
ATOM 1471 C CA . ASP A 1 196 ? 3.882 -1.736 -27.731 1.00 56.50 196 ASP A CA 1
ATOM 1472 C C . ASP A 1 196 ? 5.335 -1.220 -27.774 1.00 56.50 196 ASP A C 1
ATOM 1474 O O . ASP A 1 196 ? 5.600 -0.032 -27.987 1.00 56.50 196 ASP A O 1
ATOM 1478 N N . ILE A 1 197 ? 6.296 -2.127 -27.584 1.00 53.97 197 ILE A N 1
ATOM 1479 C CA . ILE A 1 197 ? 7.737 -1.854 -27.682 1.00 53.97 197 ILE A CA 1
ATOM 1480 C C . ILE A 1 197 ? 8.097 -1.334 -29.087 1.00 53.97 197 ILE A C 1
ATOM 1482 O O . ILE A 1 197 ? 9.086 -0.613 -29.234 1.00 53.97 197 ILE A O 1
ATOM 1486 N N . GLY A 1 198 ? 7.283 -1.645 -30.105 1.00 53.00 198 GLY A N 1
ATOM 1487 C CA . GLY A 1 198 ? 7.379 -1.097 -31.460 1.00 53.00 198 GLY A CA 1
ATOM 1488 C C . GLY A 1 198 ? 6.858 0.335 -31.638 1.00 53.00 198 GLY A C 1
ATOM 1489 O O . GLY A 1 198 ? 7.119 0.935 -32.678 1.00 53.00 198 GLY A O 1
ATOM 1490 N N . GLY A 1 199 ? 6.157 0.905 -30.652 1.00 50.09 199 GLY A N 1
ATOM 1491 C CA . GLY A 1 199 ? 5.589 2.255 -30.733 1.00 50.09 199 GLY A CA 1
ATOM 1492 C C . GLY A 1 199 ? 4.365 2.390 -31.647 1.00 50.09 199 GLY A C 1
ATOM 1493 O O . GLY A 1 199 ? 3.957 3.515 -31.927 1.00 50.09 199 GLY A O 1
ATOM 1494 N N . ALA A 1 200 ? 3.780 1.282 -32.107 1.00 43.88 200 ALA A N 1
ATOM 1495 C CA . ALA A 1 200 ? 2.489 1.299 -32.783 1.00 43.88 200 ALA A CA 1
ATOM 1496 C C . ALA A 1 200 ? 1.364 1.259 -31.734 1.00 43.88 200 ALA A C 1
ATOM 1498 O O . ALA A 1 200 ? 1.393 0.437 -30.817 1.00 43.88 200 ALA A O 1
ATOM 1499 N N . THR A 1 201 ? 0.418 2.190 -31.853 1.00 42.22 201 THR A N 1
ATOM 1500 C CA . THR A 1 201 ? -0.869 2.181 -31.139 1.00 42.22 201 THR A CA 1
ATOM 1501 C C . THR A 1 201 ? -1.891 1.358 -31.896 1.00 42.22 201 THR A C 1
ATOM 1503 O O . THR A 1 201 ? -1.944 1.547 -33.134 1.00 42.22 201 THR A O 1
#

Foldseek 3Di:
DLPDDLPVLLVLLVVLVLLLLLLQLAFAPAHDLPDDDSNVVSVLVQLLVFDVVLVVVQVVCVVVVHDNCVSCVVCSVVCRPGHTHRRAAAEQEDERSSQLSSVLSCLCQFQVFDSVLVNVCSVVCVPVVCFAPDPNVCPPQPDPDDPVPDDDDRGDPSSVVVSSVVSSVVRCVPDDPDPDGGRRDNHHHYHYDDQDPVRDD

Radius of gyration: 21.31 Å; chains: 1; bounding box: 47×41×65 Å

Secondary structure (DSSP, 8-state):
---S-HHHHHHHHHHHHHHHHHHHTS-TT---S---HHHHHHHHHHHHHH-HHHHHHHHHHHHTT--HHHHHHTTHHHHTTS--------EEEEETHHHHHHHHHHHHHHHT--SHHHHHHHHHH--HHHHBSSTTTTTTS------TTSPPPSB-HHHHHHHHHHHHHHHGGG--SS-PPPSS-S--EEEEE---TT---

pLDDT: mean 80.78, std 14.85, range [42.22, 97.31]